Protein AF-A0A7V6X097-F1 (afdb_monomer)

Secondary structure (DSSP, 8-state):
---GGGTT--SSGGGGGSHHHHHHHHHHHHHHTT--HHHHHHHHHHHHHHHHHHHHHSEE---SSHHHHHHHHHHHT--SHHHHHHTTS-GGGS-HHHHHHHHHHHHHHHHHH---HHHHHHHHHHHHHHTT--------TT----SEE--TT-HHHHHHHHHHH-S-GGGGHHHHHHHHHHH-SHHHHH-SEEEEETTTEEEEESS-----GGG--S-HHHHHHHHHHHHHHHTTS---------STTSSTTT-

Solvent-accessible surface area (backbone atoms only — not comparable to full-atom values): 15043 Å² total; per-residue (Å²): 132,83,65,73,91,62,75,74,52,71,56,63,46,67,54,69,66,36,68,52,51,42,30,45,53,55,31,51,51,34,63,73,71,64,52,57,67,66,57,46,50,52,31,47,49,51,25,49,51,52,48,48,55,51,43,42,69,30,71,33,68,84,45,81,28,66,59,44,29,51,53,45,50,46,66,68,43,39,72,30,75,66,38,61,47,16,46,79,42,60,69,91,76,52,60,69,67,60,54,51,47,49,36,51,29,47,40,51,49,51,74,73,62,60,58,52,52,48,57,52,44,49,52,51,41,50,53,34,47,76,72,69,42,90,71,71,76,81,81,58,48,68,74,73,57,42,63,39,83,42,62,84,84,36,70,66,49,50,50,42,52,52,55,74,72,42,97,52,56,56,75,44,50,60,59,51,27,52,44,12,44,75,53,42,40,27,71,74,35,73,27,94,41,70,45,82,40,91,99,72,43,78,41,72,38,95,77,64,84,82,81,48,78,83,78,56,79,94,49,59,69,64,51,48,53,52,52,53,38,50,52,32,40,78,71,72,42,91,56,76,90,83,83,84,81,79,68,91,89,73,52,66,93,76,108

Structure (mmCIF, N/CA/C/O backbone):
data_AF-A0A7V6X097-F1
#
_entry.id   AF-A0A7V6X097-F1
#
loop_
_atom_site.group_PDB
_atom_site.id
_atom_site.type_symbol
_atom_site.label_atom_id
_atom_site.label_alt_id
_atom_site.label_comp_id
_atom_site.label_asym_id
_atom_site.label_entity_id
_atom_site.label_seq_id
_atom_site.pdbx_PDB_ins_code
_atom_site.Cartn_x
_atom_site.Cartn_y
_atom_site.Cartn_z
_atom_site.occupancy
_atom_site.B_iso_or_equiv
_atom_site.auth_seq_id
_atom_site.auth_comp_id
_atom_site.auth_asym_id
_atom_site.auth_atom_id
_atom_site.pdbx_PDB_model_num
ATOM 1 N N . MET A 1 1 ? -2.550 -11.827 -20.386 1.00 36.03 1 MET A N 1
ATOM 2 C CA . MET A 1 1 ? -2.113 -13.181 -19.997 1.00 36.03 1 MET A CA 1
ATOM 3 C C . MET A 1 1 ? -1.662 -13.063 -18.554 1.00 36.03 1 MET A C 1
ATOM 5 O O . MET A 1 1 ? -1.151 -12.011 -18.217 1.00 36.03 1 MET A O 1
ATOM 9 N N . GLU A 1 2 ? -1.985 -14.008 -17.674 1.00 43.25 2 GLU A N 1
ATOM 10 C CA . GLU A 1 2 ? -1.601 -13.902 -16.257 1.00 43.25 2 GLU A CA 1
ATOM 11 C C . GLU A 1 2 ? -0.135 -14.325 -16.096 1.00 43.25 2 GLU A C 1
ATOM 13 O O . GLU A 1 2 ? 0.199 -15.470 -16.404 1.00 43.25 2 GLU A O 1
ATOM 18 N N . ASN A 1 3 ? 0.733 -13.416 -15.635 1.00 51.97 3 ASN A N 1
ATOM 19 C CA . ASN A 1 3 ? 2.119 -13.727 -15.286 1.00 51.97 3 ASN A CA 1
ATOM 20 C C . ASN A 1 3 ? 2.164 -14.860 -14.230 1.00 51.97 3 ASN A C 1
ATOM 22 O O . ASN A 1 3 ? 1.610 -14.698 -13.132 1.00 51.97 3 ASN A O 1
ATOM 26 N N . PRO A 1 4 ? 2.820 -16.003 -14.523 1.00 54.72 4 PRO A N 1
ATOM 27 C CA . PRO A 1 4 ? 2.856 -17.173 -13.642 1.00 54.72 4 PRO A CA 1
ATOM 28 C C . PRO A 1 4 ? 3.491 -16.879 -12.276 1.00 54.72 4 PRO A C 1
ATOM 30 O O . PRO A 1 4 ? 3.230 -17.593 -11.311 1.00 54.72 4 PRO A O 1
ATOM 33 N N . THR A 1 5 ? 4.262 -15.797 -12.161 1.00 61.09 5 THR A N 1
ATOM 34 C CA . THR A 1 5 ? 4.946 -15.385 -10.931 1.00 61.09 5 THR A CA 1
ATOM 35 C C . THR A 1 5 ? 3.973 -14.953 -9.822 1.00 61.09 5 THR A C 1
ATOM 37 O O . THR A 1 5 ? 4.303 -15.040 -8.640 1.00 61.09 5 THR A O 1
ATOM 40 N N . PHE A 1 6 ? 2.740 -14.558 -10.170 1.00 65.56 6 PHE A N 1
ATOM 41 C CA . PHE A 1 6 ? 1.702 -14.168 -9.202 1.00 65.56 6 PHE A CA 1
ATOM 42 C C . PHE A 1 6 ? 0.626 -15.241 -8.969 1.00 65.56 6 PHE A C 1
ATOM 44 O O . PHE A 1 6 ? -0.280 -15.026 -8.154 1.00 65.56 6 PHE A O 1
ATOM 51 N N . MET A 1 7 ? 0.717 -16.397 -9.646 1.00 61.84 7 MET A N 1
ATOM 52 C CA . MET A 1 7 ? -0.214 -17.522 -9.492 1.00 61.84 7 MET A CA 1
ATOM 53 C C . MET A 1 7 ? -0.043 -18.176 -8.115 1.00 61.84 7 MET A C 1
ATOM 55 O O . MET A 1 7 ? 0.666 -19.162 -7.943 1.00 61.84 7 MET A O 1
ATOM 59 N N . GLY A 1 8 ? -0.694 -17.611 -7.103 1.00 82.31 8 GLY A N 1
ATOM 60 C CA . GLY A 1 8 ? -0.685 -18.176 -5.755 1.00 82.31 8 GLY A CA 1
ATOM 61 C C . GLY A 1 8 ? -1.093 -17.219 -4.644 1.00 82.31 8 GLY A C 1
ATOM 62 O O . GLY A 1 8 ? -1.342 -17.680 -3.531 1.00 82.31 8 GLY A O 1
ATOM 63 N N . ILE A 1 9 ? -1.190 -15.913 -4.916 1.00 91.31 9 ILE A N 1
ATOM 64 C CA . ILE A 1 9 ? -1.639 -14.945 -3.909 1.00 91.31 9 ILE A CA 1
ATOM 65 C C . ILE A 1 9 ? -3.128 -15.164 -3.614 1.00 91.31 9 ILE A C 1
ATOM 67 O O . ILE A 1 9 ? -3.976 -15.053 -4.497 1.00 91.31 9 ILE A O 1
ATOM 71 N N . CYS A 1 10 ? -3.447 -15.457 -2.354 1.00 92.19 10 CYS A N 1
ATOM 72 C CA . CYS A 1 10 ? -4.794 -15.807 -1.904 1.00 92.19 10 CYS A CA 1
ATOM 73 C C . CYS A 1 10 ? -5.468 -14.669 -1.119 1.00 92.19 10 CYS A C 1
ATOM 75 O O . CYS A 1 10 ? -6.549 -14.205 -1.475 1.00 92.19 10 CYS A O 1
ATOM 77 N N . ILE A 1 11 ? -4.830 -14.233 -0.036 1.00 95.44 11 ILE A N 1
ATOM 78 C CA . ILE A 1 11 ? -5.268 -13.220 0.926 1.00 95.44 11 ILE A CA 1
ATOM 79 C C . ILE A 1 11 ? -5.003 -11.806 0.403 1.00 95.44 11 ILE A C 1
ATOM 81 O O . ILE A 1 11 ? -5.914 -10.987 0.413 1.00 95.44 11 ILE A O 1
ATOM 85 N N . TYR A 1 12 ? -3.795 -11.527 -0.090 1.00 95.69 12 TYR A N 1
ATOM 86 C CA . TYR A 1 12 ? -3.379 -10.179 -0.516 1.00 95.69 12 TYR A CA 1
ATOM 87 C C . TYR A 1 12 ? -3.671 -9.885 -2.000 1.00 95.69 12 TYR A C 1
ATOM 89 O O . TYR A 1 12 ? -2.997 -9.085 -2.650 1.00 95.69 12 TYR A O 1
ATOM 97 N N . ASN A 1 13 ? -4.681 -10.540 -2.577 1.00 93.12 13 ASN A N 1
ATOM 98 C CA . ASN A 1 13 ? -4.959 -10.457 -4.016 1.00 93.12 13 ASN A CA 1
ATOM 99 C C . ASN A 1 13 ? -5.421 -9.057 -4.476 1.00 93.12 13 ASN A C 1
ATOM 101 O O . ASN A 1 13 ? -5.295 -8.726 -5.655 1.00 93.12 13 ASN A O 1
ATOM 105 N N . ASN A 1 14 ? -5.900 -8.211 -3.557 1.00 93.44 14 ASN A N 1
ATOM 106 C CA . ASN A 1 14 ? -6.267 -6.826 -3.852 1.00 93.44 14 ASN A CA 1
ATOM 107 C C . ASN A 1 14 ? -5.073 -6.000 -4.339 1.00 93.44 14 ASN A C 1
ATOM 109 O O . ASN A 1 14 ? -5.255 -5.094 -5.147 1.00 93.44 14 ASN A O 1
ATOM 113 N N . ILE A 1 15 ? -3.856 -6.324 -3.891 1.00 94.75 15 ILE A N 1
ATOM 114 C CA . ILE A 1 15 ? -2.634 -5.618 -4.296 1.00 94.75 15 ILE A CA 1
ATOM 115 C C . ILE A 1 15 ? -2.410 -5.757 -5.803 1.00 94.75 15 ILE A C 1
ATOM 117 O O . ILE A 1 15 ? -2.062 -4.787 -6.464 1.00 94.75 15 ILE A O 1
ATOM 121 N N . LEU A 1 16 ? -2.728 -6.920 -6.379 1.00 92.69 16 LEU A N 1
ATOM 122 C CA . LEU A 1 16 ? -2.653 -7.152 -7.828 1.00 92.69 16 LEU A CA 1
ATOM 123 C C . LEU A 1 16 ? -3.712 -6.365 -8.619 1.00 92.69 16 LEU A C 1
ATOM 125 O O . LEU A 1 16 ? -3.667 -6.300 -9.848 1.00 92.69 16 LEU A O 1
ATOM 129 N N . ARG A 1 17 ? -4.699 -5.776 -7.934 1.00 93.31 17 ARG A N 1
ATOM 130 C CA . ARG A 1 17 ? -5.724 -4.933 -8.558 1.00 93.31 17 ARG A CA 1
ATOM 131 C C . ARG A 1 17 ? -5.298 -3.470 -8.658 1.00 93.31 17 ARG A C 1
ATOM 133 O O . ARG A 1 17 ? -5.923 -2.749 -9.438 1.00 93.31 17 ARG A O 1
ATOM 140 N N . ASP A 1 18 ? -4.271 -3.059 -7.912 1.00 95.44 18 ASP A N 1
ATOM 141 C CA . ASP A 1 18 ? -3.753 -1.692 -7.913 1.00 95.44 18 ASP A CA 1
ATOM 142 C C . ASP A 1 18 ? -3.244 -1.297 -9.317 1.00 95.44 18 ASP A C 1
ATOM 144 O O . ASP A 1 18 ? -2.517 -2.076 -9.939 1.00 95.44 18 ASP A O 1
ATOM 148 N N . PRO A 1 19 ? -3.622 -0.117 -9.847 1.00 96.19 19 PRO A N 1
ATOM 149 C CA . PRO A 1 19 ? -3.232 0.304 -11.195 1.00 96.19 19 PRO A CA 1
ATOM 150 C C . PRO A 1 19 ? -1.716 0.369 -11.409 1.00 96.19 19 PRO A C 1
ATOM 152 O O . PRO A 1 19 ? -1.230 -0.094 -12.441 1.00 96.19 19 PRO A O 1
ATOM 155 N N . ILE A 1 20 ? -0.967 0.858 -10.413 1.00 96.94 20 ILE A N 1
ATOM 156 C CA . ILE A 1 20 ? 0.489 0.988 -10.512 1.00 96.94 20 ILE A CA 1
ATOM 157 C C . ILE A 1 20 ? 1.113 -0.409 -10.504 1.00 96.94 20 ILE A C 1
ATOM 159 O O . ILE A 1 20 ? 1.953 -0.702 -11.352 1.00 96.94 20 ILE A O 1
ATOM 163 N N . VAL A 1 21 ? 0.649 -1.312 -9.630 1.00 96.38 21 VAL A N 1
ATOM 164 C CA . VAL A 1 21 ? 1.094 -2.718 -9.632 1.00 96.38 21 VAL A CA 1
ATOM 165 C C . VAL A 1 21 ? 0.800 -3.384 -10.977 1.00 96.38 21 VAL A C 1
ATOM 167 O O . VAL A 1 21 ? 1.688 -4.013 -11.542 1.00 96.38 21 VAL A O 1
ATOM 170 N N . LYS A 1 22 ? -0.396 -3.204 -11.549 1.00 95.56 22 LYS A N 1
ATOM 171 C CA . LYS A 1 22 ? -0.718 -3.740 -12.884 1.00 95.56 22 LYS A CA 1
ATOM 172 C C . LYS A 1 22 ? 0.199 -3.196 -13.970 1.00 95.56 22 LYS A C 1
ATOM 174 O O . LYS A 1 22 ? 0.641 -3.968 -14.816 1.00 95.56 22 LYS A O 1
ATOM 179 N N . SER A 1 23 ? 0.488 -1.895 -13.951 1.00 96.56 23 SER A N 1
ATOM 180 C CA . SER A 1 23 ? 1.401 -1.280 -14.918 1.00 96.56 23 SER A CA 1
ATOM 181 C C . SER A 1 23 ? 2.836 -1.807 -14.771 1.00 96.56 23 SER A C 1
ATOM 183 O O . SER A 1 23 ? 3.486 -2.071 -15.778 1.00 96.56 23 SER A O 1
ATOM 185 N N . TYR A 1 24 ? 3.296 -2.068 -13.539 1.00 95.69 24 TYR A N 1
ATOM 186 C CA . TYR A 1 24 ? 4.582 -2.719 -13.281 1.00 95.69 24 TYR A CA 1
ATOM 187 C C . TYR A 1 24 ? 4.614 -4.156 -13.805 1.00 95.69 24 TYR A C 1
ATOM 189 O O . TYR A 1 24 ? 5.535 -4.514 -14.525 1.00 95.69 24 TYR A O 1
ATOM 197 N N . VAL A 1 25 ? 3.605 -4.971 -13.484 1.00 93.88 25 VAL A N 1
ATOM 198 C CA . VAL A 1 25 ? 3.537 -6.367 -13.950 1.00 93.88 25 VAL A CA 1
ATOM 199 C C . VAL A 1 25 ? 3.505 -6.423 -15.477 1.00 93.88 25 VAL A C 1
ATOM 201 O O . VAL A 1 25 ? 4.236 -7.195 -16.083 1.00 93.88 25 VAL A O 1
ATOM 204 N N . SER A 1 26 ? 2.722 -5.540 -16.094 1.00 94.00 26 SER A N 1
ATOM 205 C CA . SER A 1 26 ? 2.659 -5.341 -17.543 1.00 94.00 26 SER A CA 1
ATOM 206 C C . SER A 1 26 ? 4.021 -4.979 -18.153 1.00 94.00 26 SER A C 1
ATOM 208 O O . SER A 1 26 ? 4.364 -5.464 -19.231 1.00 94.00 26 SER A O 1
ATOM 210 N N . LEU A 1 27 ? 4.801 -4.123 -17.486 1.00 95.06 27 LEU A N 1
ATOM 211 C CA . LEU A 1 27 ? 6.162 -3.778 -17.895 1.00 95.06 27 LEU A CA 1
ATOM 212 C C . LEU A 1 27 ? 7.123 -4.963 -17.744 1.00 95.06 27 LEU A C 1
ATOM 214 O O . LEU A 1 27 ? 7.927 -5.203 -18.640 1.00 95.06 27 LEU A O 1
ATOM 218 N N . ASP A 1 28 ? 7.063 -5.673 -16.621 1.00 92.88 28 ASP A N 1
ATOM 219 C CA . ASP A 1 28 ? 7.931 -6.813 -16.328 1.00 92.88 28 ASP A CA 1
ATOM 220 C C . ASP A 1 28 ? 7.709 -7.943 -17.347 1.00 92.88 28 ASP A C 1
ATOM 222 O O . ASP A 1 28 ? 8.669 -8.400 -17.964 1.00 92.88 28 ASP A O 1
ATOM 226 N N . GLU A 1 29 ? 6.447 -8.265 -17.661 1.00 91.69 29 GLU A N 1
ATOM 227 C CA . GLU A 1 29 ? 6.074 -9.170 -18.761 1.00 91.69 29 GLU A CA 1
ATOM 228 C C . GLU A 1 29 ? 6.687 -8.719 -20.100 1.00 91.69 29 GLU A C 1
ATOM 230 O O . GLU A 1 29 ? 7.297 -9.515 -20.811 1.00 91.69 29 GLU A O 1
ATOM 235 N N . ALA A 1 30 ? 6.592 -7.426 -20.437 1.00 92.62 30 ALA A N 1
ATOM 236 C CA . ALA A 1 30 ? 7.144 -6.899 -21.686 1.00 92.62 30 ALA A CA 1
ATOM 237 C C . ALA A 1 30 ? 8.682 -6.982 -21.753 1.00 92.62 30 ALA A C 1
ATOM 239 O O . ALA A 1 30 ? 9.252 -7.167 -22.835 1.00 92.62 30 ALA A O 1
ATOM 240 N N . LEU A 1 31 ? 9.359 -6.851 -20.607 1.00 91.56 31 LEU A N 1
ATOM 241 C CA . LEU A 1 31 ? 10.807 -7.021 -20.489 1.00 91.56 31 LEU A CA 1
ATOM 242 C C . LEU A 1 31 ? 11.220 -8.494 -20.630 1.00 91.56 31 LEU A C 1
ATOM 244 O O . LEU A 1 31 ? 12.249 -8.770 -21.252 1.00 91.56 31 LEU A O 1
ATOM 248 N N . GLU A 1 32 ? 10.435 -9.429 -20.090 1.00 89.88 32 GLU A N 1
ATOM 249 C CA . GLU A 1 32 ? 10.677 -10.874 -20.198 1.00 89.88 32 GLU A CA 1
ATOM 250 C C . GLU A 1 32 ? 10.415 -11.409 -21.612 1.00 89.88 32 GLU A C 1
ATOM 252 O O . GLU A 1 32 ? 11.248 -12.132 -22.167 1.00 89.88 32 GLU A O 1
ATOM 257 N N . GLU A 1 33 ? 9.304 -11.002 -22.232 1.00 90.12 33 GLU A N 1
ATOM 258 C CA . GLU A 1 33 ? 8.912 -11.405 -23.590 1.00 90.12 33 GLU A CA 1
ATOM 259 C C . GLU A 1 33 ? 9.735 -10.716 -24.692 1.00 90.12 33 GLU A C 1
ATOM 261 O O . GLU A 1 33 ? 9.595 -11.049 -25.869 1.00 90.12 33 GLU A O 1
ATOM 266 N N . LYS A 1 34 ? 10.628 -9.782 -24.325 1.00 81.12 34 LYS A N 1
ATOM 267 C CA . LYS A 1 34 ? 11.451 -8.984 -25.253 1.00 81.12 34 LYS A CA 1
ATOM 268 C C . LYS A 1 34 ? 10.597 -8.307 -26.327 1.00 81.12 34 LYS A C 1
ATOM 270 O O . LYS A 1 34 ? 10.882 -8.405 -27.523 1.00 81.12 34 LYS A O 1
ATOM 275 N N . MET A 1 35 ? 9.536 -7.638 -25.879 1.00 89.56 35 MET A N 1
ATOM 276 C CA . MET A 1 35 ? 8.654 -6.865 -26.750 1.00 89.56 35 MET A CA 1
ATOM 277 C C . MET A 1 35 ? 9.401 -5.723 -27.454 1.00 89.56 35 MET A C 1
ATOM 279 O O . MET A 1 35 ? 10.568 -5.436 -27.170 1.00 89.56 35 MET A O 1
ATOM 283 N N . SER A 1 36 ? 8.714 -5.051 -28.383 1.00 91.69 36 SER A N 1
ATOM 284 C CA . SER A 1 36 ? 9.296 -3.918 -29.096 1.00 91.69 36 SER A CA 1
ATOM 285 C C . SER A 1 36 ? 9.742 -2.814 -28.118 1.00 91.69 36 SER A C 1
ATOM 287 O O . SER A 1 36 ? 9.133 -2.625 -27.059 1.00 91.69 36 SER A O 1
ATOM 289 N N . PRO A 1 37 ? 10.783 -2.032 -28.453 1.00 90.94 37 PRO A N 1
ATOM 290 C CA . PRO A 1 37 ? 11.214 -0.931 -27.597 1.00 90.94 37 PRO A CA 1
ATOM 291 C C . PRO A 1 37 ? 10.127 0.120 -27.357 1.00 90.94 37 PRO A C 1
ATOM 293 O O . PRO A 1 37 ? 10.097 0.733 -26.291 1.00 90.94 37 PRO A O 1
ATOM 296 N N . GLU A 1 38 ? 9.238 0.318 -28.333 1.00 91.31 38 GLU A N 1
ATOM 297 C CA . GLU A 1 38 ? 8.086 1.217 -28.241 1.00 91.31 38 GLU A CA 1
ATOM 298 C C . GLU A 1 38 ? 7.111 0.744 -27.154 1.00 91.31 38 GLU A C 1
ATOM 300 O O . GLU A 1 38 ? 6.720 1.543 -26.301 1.00 91.31 38 GLU A O 1
ATOM 305 N N . ASP A 1 39 ? 6.810 -0.559 -27.108 1.00 93.19 39 ASP A N 1
ATOM 306 C CA . ASP A 1 39 ? 5.958 -1.155 -26.071 1.00 93.19 39 ASP A CA 1
ATOM 307 C C . ASP A 1 39 ? 6.575 -1.008 -24.676 1.00 93.19 39 ASP A C 1
ATOM 309 O O . ASP A 1 39 ? 5.890 -0.629 -23.722 1.00 93.19 39 ASP A O 1
ATOM 313 N N . ILE A 1 40 ? 7.880 -1.271 -24.550 1.00 93.88 40 ILE A N 1
ATOM 314 C CA . ILE A 1 40 ? 8.607 -1.147 -23.278 1.00 93.88 40 ILE A CA 1
ATOM 315 C C . ILE A 1 40 ? 8.597 0.308 -22.800 1.00 93.88 40 ILE A C 1
ATOM 317 O O . ILE A 1 40 ? 8.316 0.572 -21.630 1.00 93.88 40 ILE A O 1
ATOM 321 N N . CYS A 1 41 ? 8.867 1.264 -23.696 1.00 93.44 41 CYS A N 1
ATOM 322 C CA . CYS A 1 41 ? 8.841 2.688 -23.367 1.00 93.44 41 CYS A CA 1
ATOM 323 C C . CYS A 1 41 ? 7.440 3.151 -22.955 1.00 93.44 41 CYS A C 1
ATOM 325 O O . CYS A 1 41 ? 7.315 3.892 -21.981 1.00 93.44 41 CYS A O 1
ATOM 327 N N . GLY A 1 42 ? 6.398 2.703 -23.662 1.00 93.94 42 GLY A N 1
ATOM 328 C CA . GLY A 1 42 ? 5.008 3.018 -23.336 1.00 93.94 42 GLY A CA 1
ATOM 329 C C . GLY A 1 42 ? 4.615 2.521 -21.946 1.00 93.94 42 GLY A C 1
ATOM 330 O O . GLY A 1 42 ? 4.142 3.305 -21.124 1.00 93.94 42 GLY A O 1
ATOM 331 N N . ARG A 1 43 ? 4.888 1.245 -21.643 1.00 95.88 43 ARG A N 1
ATOM 332 C CA . ARG A 1 43 ? 4.556 0.628 -20.345 1.00 95.88 43 ARG A CA 1
ATOM 333 C C . ARG A 1 43 ? 5.370 1.211 -19.197 1.00 95.88 43 ARG A C 1
ATOM 335 O O . ARG A 1 43 ? 4.826 1.456 -18.124 1.00 95.88 43 ARG A O 1
ATOM 342 N N . TYR A 1 44 ? 6.657 1.487 -19.419 1.00 95.38 44 TYR A N 1
ATOM 343 C CA . TYR A 1 44 ? 7.487 2.130 -18.404 1.00 95.38 44 TYR A CA 1
ATOM 344 C C . TYR A 1 44 ? 7.063 3.578 -18.148 1.00 95.38 44 TYR A C 1
ATOM 346 O O . TYR A 1 44 ? 6.999 4.006 -16.996 1.00 95.38 44 TYR A O 1
ATOM 354 N N . GLY A 1 45 ? 6.722 4.320 -19.206 1.00 93.62 45 GLY A N 1
ATOM 355 C CA . GLY A 1 45 ? 6.182 5.673 -19.103 1.00 93.62 45 GLY A CA 1
ATOM 356 C C . GLY A 1 45 ? 4.856 5.716 -18.343 1.00 93.62 45 GLY A C 1
ATOM 357 O O . GLY A 1 45 ? 4.683 6.576 -17.481 1.00 93.62 45 GLY A O 1
ATOM 358 N N . GLU A 1 46 ? 3.952 4.768 -18.601 1.00 95.50 46 GLU A N 1
ATOM 359 C CA . GLU A 1 46 ? 2.698 4.620 -17.854 1.00 95.50 46 GLU A CA 1
ATOM 360 C C . GLU A 1 46 ? 2.958 4.326 -16.369 1.00 95.50 46 GLU A C 1
ATOM 362 O O . GLU A 1 46 ? 2.451 5.047 -15.507 1.00 95.50 46 GLU A O 1
ATOM 367 N N . PHE A 1 47 ? 3.792 3.324 -16.070 1.00 96.44 47 PHE A N 1
ATOM 368 C CA . PHE A 1 47 ? 4.169 2.962 -14.702 1.00 96.44 47 PHE A CA 1
ATOM 369 C C . PHE A 1 47 ? 4.760 4.147 -13.933 1.00 96.44 47 PHE A C 1
ATOM 371 O O . PHE A 1 47 ? 4.283 4.489 -12.846 1.00 96.44 47 PHE A O 1
ATOM 378 N N . LEU A 1 48 ? 5.760 4.817 -14.514 1.00 94.50 48 LEU A N 1
ATOM 379 C CA . LEU A 1 48 ? 6.376 5.985 -13.895 1.00 94.50 48 LEU A CA 1
ATOM 380 C C . LEU A 1 48 ? 5.375 7.125 -13.728 1.00 94.50 48 LEU A C 1
ATOM 382 O O . LEU A 1 48 ? 5.334 7.730 -12.665 1.00 94.50 48 LEU A O 1
ATOM 386 N N . SER A 1 49 ? 4.553 7.425 -14.734 1.00 93.56 49 SER A N 1
ATOM 387 C CA . SER A 1 49 ? 3.594 8.530 -14.652 1.00 93.56 49 SER A CA 1
ATOM 388 C C . SER A 1 49 ? 2.612 8.345 -13.494 1.00 93.56 49 SER A C 1
ATOM 390 O O . SER A 1 49 ? 2.402 9.279 -12.716 1.00 93.56 49 SER A O 1
ATOM 392 N N . GLN A 1 50 ? 2.063 7.137 -13.327 1.00 95.38 50 GLN A N 1
ATOM 393 C CA . GLN A 1 50 ? 1.155 6.840 -12.219 1.00 95.38 50 GLN A CA 1
ATOM 394 C C . GLN A 1 50 ? 1.874 6.893 -10.861 1.00 95.38 50 GLN A C 1
ATOM 396 O O . GLN A 1 50 ? 1.338 7.453 -9.900 1.00 95.38 50 GLN A O 1
ATOM 401 N N . LEU A 1 51 ? 3.098 6.358 -10.781 1.00 94.88 51 LEU A N 1
ATOM 402 C CA . LEU A 1 51 ? 3.897 6.362 -9.555 1.00 94.88 51 LEU A CA 1
ATOM 403 C C . LEU A 1 51 ? 4.293 7.778 -9.118 1.00 94.88 51 LEU A C 1
ATOM 405 O O . LEU A 1 51 ? 4.174 8.108 -7.937 1.00 94.88 51 LEU A O 1
ATOM 409 N N . VAL A 1 52 ? 4.730 8.617 -10.060 1.00 93.19 52 VAL A N 1
ATOM 410 C CA . VAL A 1 52 ? 5.086 10.022 -9.817 1.00 93.19 52 VAL A CA 1
ATOM 411 C C . VAL A 1 52 ? 3.859 10.804 -9.384 1.00 93.19 52 VAL A C 1
ATOM 413 O O . VAL A 1 52 ? 3.904 11.474 -8.358 1.00 93.19 52 VAL A O 1
ATOM 416 N N . HIS A 1 53 ? 2.741 10.665 -10.104 1.00 92.00 53 HIS A N 1
ATOM 417 C CA . HIS A 1 53 ? 1.489 11.323 -9.740 1.00 92.00 53 HIS A CA 1
ATOM 418 C C . HIS A 1 53 ? 1.074 10.985 -8.305 1.00 92.00 53 HIS A C 1
ATOM 420 O O . HIS A 1 53 ? 0.719 11.877 -7.539 1.00 92.00 53 HIS A O 1
ATOM 426 N N . LYS A 1 54 ? 1.152 9.705 -7.918 1.00 91.25 54 LYS A N 1
ATOM 427 C CA . LYS A 1 54 ? 0.815 9.289 -6.558 1.00 91.25 54 LYS A CA 1
ATOM 428 C C . LYS A 1 54 ? 1.808 9.830 -5.531 1.00 91.25 54 LYS A C 1
ATOM 430 O O . LYS A 1 54 ? 1.374 10.359 -4.514 1.00 91.25 54 LYS A O 1
ATOM 435 N N . THR A 1 55 ? 3.106 9.684 -5.774 1.00 91.69 55 THR A N 1
ATOM 436 C CA . THR A 1 55 ? 4.153 10.052 -4.810 1.00 91.69 55 THR A CA 1
ATOM 437 C C . THR A 1 55 ? 4.192 11.560 -4.566 1.00 91.69 55 THR A C 1
ATOM 439 O O . THR A 1 55 ? 4.129 11.982 -3.417 1.00 91.69 55 THR A O 1
ATOM 442 N N . GLU A 1 56 ? 4.205 12.364 -5.630 1.00 91.19 56 GLU A N 1
ATOM 443 C CA . GLU A 1 56 ? 4.342 13.827 -5.553 1.00 91.19 56 GLU A CA 1
ATOM 444 C C . GLU A 1 56 ? 3.085 14.524 -5.018 1.00 91.19 56 GLU A C 1
ATOM 446 O O . GLU A 1 56 ? 3.167 15.604 -4.443 1.00 91.19 56 GLU A O 1
ATOM 451 N N . LEU A 1 57 ? 1.901 13.921 -5.185 1.00 88.06 57 LEU A N 1
ATOM 452 C CA . LEU A 1 57 ? 0.631 14.515 -4.743 1.00 88.06 57 LEU A CA 1
ATOM 453 C C . LEU A 1 57 ? 0.099 13.936 -3.429 1.00 88.06 57 LEU A C 1
ATOM 455 O O . LEU A 1 57 ? -0.945 14.381 -2.945 1.00 88.06 57 LEU A O 1
ATOM 459 N N . SER A 1 58 ? 0.787 12.957 -2.839 1.00 83.75 58 SER A N 1
ATOM 460 C CA . SER A 1 58 ? 0.400 12.399 -1.542 1.00 83.75 58 SER A CA 1
ATOM 461 C C . SER A 1 58 ? 1.160 13.084 -0.404 1.00 83.75 58 SER A C 1
ATOM 463 O O . SER A 1 58 ? 2.361 13.327 -0.528 1.00 83.75 58 SER A O 1
ATOM 465 N N . PRO A 1 59 ? 0.499 13.383 0.729 1.00 83.94 59 PRO A N 1
ATOM 466 C CA . PRO A 1 59 ? 1.206 13.753 1.947 1.00 83.94 59 PRO A CA 1
ATOM 467 C C . PRO A 1 59 ? 1.908 12.525 2.543 1.00 83.94 59 PRO A C 1
ATOM 469 O O . PRO A 1 59 ? 1.468 11.391 2.342 1.00 83.94 59 PRO A O 1
ATOM 472 N N . GLY A 1 60 ? 2.958 12.744 3.335 1.00 84.88 60 GLY A N 1
ATOM 473 C CA . GLY A 1 60 ? 3.579 11.684 4.131 1.00 84.88 60 GLY A CA 1
ATOM 474 C C . GLY A 1 60 ? 5.096 11.645 4.019 1.00 84.88 60 GLY A C 1
ATOM 475 O O . GLY A 1 60 ? 5.723 12.576 3.526 1.00 84.88 60 GLY A O 1
ATOM 476 N N . THR A 1 61 ? 5.695 10.567 4.517 1.00 90.00 61 THR A N 1
ATOM 477 C CA . THR A 1 61 ? 7.140 10.320 4.416 1.00 90.00 61 THR A CA 1
ATOM 478 C C . THR A 1 61 ? 7.373 9.147 3.476 1.00 90.00 61 THR A C 1
ATOM 480 O O . THR A 1 61 ? 6.807 8.069 3.681 1.00 90.00 61 THR A O 1
ATOM 483 N N . ILE A 1 62 ? 8.213 9.351 2.462 1.00 92.25 62 ILE A N 1
ATOM 484 C CA . ILE A 1 62 ? 8.657 8.283 1.562 1.00 92.25 62 ILE A CA 1
ATOM 485 C C . ILE A 1 62 ? 9.697 7.442 2.308 1.00 92.25 62 ILE A C 1
ATOM 487 O O . ILE A 1 62 ? 10.655 7.976 2.865 1.00 92.25 62 ILE A O 1
ATOM 491 N N . VAL A 1 63 ? 9.491 6.126 2.356 1.00 93.12 63 VAL A N 1
ATOM 492 C CA . VAL A 1 63 ? 10.435 5.175 2.957 1.00 93.12 63 VAL A CA 1
ATOM 493 C C . VAL A 1 63 ? 10.990 4.257 1.872 1.00 93.12 63 VAL A C 1
ATOM 495 O O . VAL A 1 63 ? 10.206 3.614 1.178 1.00 93.12 63 VAL A O 1
ATOM 498 N N . ALA A 1 64 ? 12.321 4.144 1.792 1.00 92.56 64 ALA A N 1
ATOM 499 C CA . ALA A 1 64 ? 13.039 3.597 0.633 1.00 92.56 64 ALA A CA 1
ATOM 500 C C . ALA A 1 64 ? 12.785 4.462 -0.619 1.00 92.56 64 ALA A C 1
ATOM 502 O O . ALA A 1 64 ? 12.818 5.684 -0.507 1.00 92.56 64 ALA A O 1
ATOM 503 N N . ASP A 1 65 ? 12.518 3.855 -1.774 1.00 94.12 65 ASP A N 1
ATOM 504 C CA . ASP A 1 65 ? 12.151 4.559 -3.007 1.00 94.12 65 ASP A CA 1
ATOM 505 C C . ASP A 1 65 ? 10.622 4.670 -3.179 1.00 94.12 65 ASP A C 1
ATOM 507 O O . ASP A 1 65 ? 9.845 4.014 -2.479 1.00 94.12 65 ASP A O 1
ATOM 511 N N . ALA A 1 66 ? 10.170 5.485 -4.138 1.00 94.81 66 ALA A N 1
ATOM 512 C CA . ALA A 1 66 ? 8.746 5.722 -4.402 1.00 94.81 66 ALA A CA 1
ATOM 513 C C . ALA A 1 66 ? 7.939 4.433 -4.653 1.00 94.81 66 ALA A C 1
ATOM 515 O O . ALA A 1 66 ? 6.815 4.296 -4.158 1.00 94.81 66 ALA A O 1
ATOM 516 N N . TRP A 1 67 ? 8.507 3.473 -5.388 1.00 95.94 67 TRP A N 1
ATOM 517 C CA . TRP A 1 67 ? 7.833 2.222 -5.732 1.00 95.94 67 TRP A CA 1
ATOM 518 C C . TRP A 1 67 ? 7.715 1.303 -4.516 1.00 95.94 67 TRP A C 1
ATOM 520 O O . TRP A 1 67 ? 6.614 0.866 -4.169 1.00 95.94 67 TRP A O 1
ATOM 530 N N . ARG A 1 68 ? 8.823 1.065 -3.809 1.00 95.94 68 ARG A N 1
ATOM 531 C CA . ARG A 1 68 ? 8.820 0.262 -2.578 1.00 95.94 68 ARG A CA 1
ATOM 532 C C . ARG A 1 68 ? 7.942 0.881 -1.496 1.00 95.94 68 ARG A C 1
ATOM 534 O O . ARG A 1 68 ? 7.237 0.149 -0.800 1.00 95.94 68 ARG A O 1
ATOM 541 N N . ASN A 1 69 ? 7.939 2.208 -1.376 1.00 95.69 69 ASN A N 1
ATOM 542 C CA . ASN A 1 69 ? 7.048 2.930 -0.475 1.00 95.69 69 ASN A CA 1
ATOM 543 C C . ASN A 1 69 ? 5.573 2.633 -0.785 1.00 95.69 69 ASN A C 1
ATOM 545 O O . ASN A 1 69 ? 4.827 2.254 0.120 1.00 95.69 69 ASN A O 1
ATOM 549 N N . HIS A 1 70 ? 5.173 2.753 -2.057 1.00 95.88 70 HIS A N 1
ATOM 550 C CA . HIS A 1 70 ? 3.808 2.462 -2.509 1.00 95.88 70 HIS A CA 1
ATOM 551 C C . HIS A 1 70 ? 3.411 1.006 -2.247 1.00 95.88 70 HIS A C 1
ATOM 553 O O . HIS A 1 70 ? 2.324 0.743 -1.735 1.00 95.88 70 HIS A O 1
ATOM 559 N N . LEU A 1 71 ? 4.298 0.050 -2.525 1.00 96.69 71 LEU A N 1
ATOM 560 C CA . LEU A 1 71 ? 4.035 -1.362 -2.254 1.00 96.69 71 LEU A CA 1
ATOM 561 C C . LEU A 1 71 ? 3.838 -1.637 -0.755 1.00 96.69 71 LEU A C 1
ATOM 563 O O . LEU A 1 71 ? 2.932 -2.381 -0.378 1.00 96.69 71 LEU A O 1
ATOM 567 N N . MET A 1 72 ? 4.648 -1.024 0.113 1.00 96.62 72 MET A N 1
ATOM 568 C CA . MET A 1 72 ? 4.466 -1.151 1.561 1.00 96.62 72 MET A CA 1
ATOM 569 C C . MET A 1 72 ? 3.151 -0.522 2.031 1.00 96.62 72 MET A C 1
ATOM 571 O O . MET A 1 72 ? 2.493 -1.114 2.883 1.00 96.62 72 MET A O 1
ATOM 575 N N . ASP A 1 73 ? 2.730 0.615 1.464 1.00 94.56 73 ASP A N 1
ATOM 576 C CA . ASP A 1 73 ? 1.399 1.186 1.733 1.00 94.56 73 ASP A CA 1
ATOM 577 C C . ASP A 1 73 ? 0.289 0.182 1.417 1.00 94.56 73 ASP A C 1
ATOM 579 O O . ASP A 1 73 ? -0.586 -0.060 2.250 1.00 94.56 73 ASP A O 1
ATOM 583 N N . LEU A 1 74 ? 0.363 -0.458 0.245 1.00 95.31 74 LEU A N 1
ATOM 584 C CA . LEU A 1 74 ? -0.610 -1.468 -0.162 1.00 95.31 74 LEU A CA 1
ATOM 585 C C . LEU A 1 74 ? -0.638 -2.661 0.797 1.00 95.31 74 LEU A C 1
ATOM 587 O O . LEU A 1 74 ? -1.719 -3.093 1.169 1.00 95.31 74 LEU A O 1
ATOM 591 N N . VAL A 1 75 ? 0.516 -3.173 1.234 1.00 96.31 75 VAL A N 1
ATOM 592 C CA . VAL A 1 75 ? 0.590 -4.317 2.164 1.00 96.31 75 VAL A CA 1
ATOM 593 C C . VAL A 1 75 ? 0.076 -3.966 3.556 1.00 96.31 75 VAL A C 1
ATOM 595 O O . VAL A 1 75 ? -0.652 -4.754 4.162 1.00 96.31 75 VAL A O 1
ATOM 598 N N . ILE A 1 76 ? 0.456 -2.804 4.085 1.00 95.56 76 ILE A N 1
ATOM 599 C CA . ILE A 1 76 ? 0.091 -2.394 5.445 1.00 95.56 76 ILE A CA 1
ATOM 600 C C . ILE A 1 76 ? -1.408 -2.076 5.533 1.00 95.56 76 ILE A C 1
ATOM 602 O O . ILE A 1 76 ? -2.049 -2.412 6.527 1.00 95.56 76 ILE A O 1
ATOM 606 N N . GLN A 1 77 ? -1.969 -1.453 4.495 1.00 92.75 77 GLN A N 1
ATOM 607 C CA . GLN A 1 77 ? -3.342 -0.942 4.484 1.00 92.75 77 GLN A CA 1
ATOM 608 C C . GLN A 1 77 ? -4.308 -1.800 3.651 1.00 92.75 77 GLN A C 1
ATOM 610 O O . GLN A 1 77 ? -5.410 -1.338 3.316 1.00 92.75 77 GLN A O 1
ATOM 615 N N . ASP A 1 78 ? -3.909 -3.021 3.279 1.00 95.31 78 ASP A N 1
ATOM 616 C CA . ASP A 1 78 ? -4.783 -3.935 2.549 1.00 95.31 78 ASP A CA 1
ATOM 617 C C . ASP A 1 78 ? -5.987 -4.328 3.407 1.00 95.31 78 ASP A C 1
ATOM 619 O O . ASP A 1 78 ? -5.871 -4.616 4.601 1.00 95.31 78 ASP A O 1
ATOM 623 N N . GLU A 1 79 ? -7.154 -4.373 2.781 1.00 95.00 79 GLU A N 1
ATOM 624 C CA . GLU A 1 79 ? -8.376 -4.849 3.411 1.00 95.00 79 GLU A CA 1
ATOM 625 C C . GLU A 1 79 ? -8.652 -6.283 2.968 1.00 95.00 79 GLU A C 1
ATOM 627 O O . GLU A 1 79 ? -9.231 -6.535 1.912 1.00 95.00 79 GLU A O 1
ATOM 632 N N . ASN A 1 80 ? -8.235 -7.245 3.783 1.00 95.69 80 ASN A N 1
ATOM 633 C CA . ASN A 1 80 ? -8.375 -8.660 3.484 1.00 95.69 80 ASN A CA 1
ATOM 634 C C . ASN A 1 80 ? -8.793 -9.444 4.732 1.00 95.69 80 ASN A C 1
ATOM 636 O O . ASN A 1 80 ? -8.890 -8.910 5.836 1.00 95.69 80 ASN A O 1
ATOM 640 N N . THR A 1 81 ? -9.047 -10.744 4.580 1.00 96.75 81 THR A N 1
ATOM 641 C CA . THR A 1 81 ? -9.503 -11.589 5.695 1.00 96.75 81 THR A CA 1
ATOM 642 C C . THR A 1 81 ? -8.520 -11.615 6.869 1.00 96.75 81 THR A C 1
ATOM 644 O O . THR A 1 81 ? -8.947 -11.733 8.018 1.00 96.75 81 THR A O 1
ATOM 647 N N . PHE A 1 82 ? -7.215 -11.511 6.606 1.00 97.62 82 PHE A N 1
ATOM 648 C CA . PHE A 1 82 ? -6.196 -11.456 7.649 1.00 97.62 82 PHE A CA 1
ATOM 649 C C . PHE A 1 82 ? -6.237 -10.123 8.405 1.00 97.62 82 PHE A C 1
ATOM 651 O O . PHE A 1 82 ? -6.371 -10.143 9.630 1.00 97.62 82 PHE A O 1
ATOM 658 N N . THR A 1 83 ? -6.193 -8.988 7.704 1.00 96.50 83 THR A N 1
ATOM 659 C CA . THR A 1 83 ? -6.187 -7.655 8.328 1.00 96.50 83 THR A CA 1
ATOM 660 C C . THR A 1 83 ? -7.507 -7.359 9.035 1.00 96.50 83 THR A C 1
ATOM 662 O O . THR A 1 83 ? -7.483 -6.976 10.200 1.00 96.50 83 THR A O 1
ATOM 665 N N . ARG A 1 84 ? -8.654 -7.695 8.427 1.00 96.19 84 ARG A N 1
ATOM 666 C CA . ARG A 1 84 ? -9.984 -7.607 9.060 1.00 96.19 84 ARG A CA 1
ATOM 667 C C . ARG A 1 84 ? -10.076 -8.410 10.354 1.00 96.19 84 ARG A C 1
ATOM 669 O O . ARG A 1 84 ? -10.634 -7.954 11.344 1.00 96.19 84 ARG A O 1
ATOM 676 N N . LYS A 1 85 ? -9.529 -9.630 10.382 1.00 97.06 85 LYS A N 1
ATOM 677 C CA . LYS A 1 85 ? -9.536 -10.453 11.603 1.00 97.06 85 LYS A CA 1
ATOM 678 C C . LYS A 1 85 ? -8.578 -9.907 12.666 1.00 97.06 85 LYS A C 1
ATOM 680 O O . LYS A 1 85 ? -8.868 -10.044 13.855 1.00 97.06 85 LYS A O 1
ATOM 685 N N . ALA A 1 86 ? -7.474 -9.288 12.247 1.00 96.69 86 ALA A N 1
ATOM 686 C CA . ALA A 1 86 ? -6.506 -8.644 13.130 1.00 96.69 86 ALA A CA 1
ATOM 687 C C . ALA A 1 86 ? -7.081 -7.439 13.886 1.00 96.69 86 ALA A C 1
ATOM 689 O O . ALA A 1 86 ? -6.663 -7.196 15.016 1.00 96.69 86 ALA A O 1
ATOM 690 N N . GLU A 1 87 ? -8.087 -6.755 13.324 1.00 95.25 87 GLU A N 1
ATOM 691 C CA . GLU A 1 87 ? -8.819 -5.678 14.014 1.00 95.25 87 GLU A CA 1
ATOM 692 C C . GLU A 1 87 ? -9.442 -6.162 15.338 1.00 95.25 87 GLU A C 1
ATOM 694 O O . GLU A 1 87 ? -9.503 -5.419 16.316 1.00 95.25 87 GLU A O 1
ATOM 699 N N . TYR A 1 88 ? -9.861 -7.431 15.403 1.00 94.62 88 TYR A N 1
ATOM 700 C CA . TYR A 1 88 ? -10.611 -7.973 16.540 1.00 94.62 88 TYR A CA 1
ATOM 701 C C . TYR A 1 88 ? -9.789 -8.863 17.471 1.00 94.62 88 TYR A C 1
ATOM 703 O O . TYR A 1 88 ? -10.031 -8.877 18.680 1.00 94.62 88 TYR A O 1
ATOM 711 N N . ILE A 1 89 ? -8.849 -9.651 16.939 1.00 96.44 89 ILE A N 1
ATOM 712 C CA . ILE A 1 89 ? -8.082 -10.617 17.734 1.00 96.44 89 ILE A CA 1
ATOM 713 C C . ILE A 1 89 ? -6.586 -10.590 17.395 1.00 96.44 89 ILE A C 1
ATOM 715 O O . ILE A 1 89 ? -6.220 -10.415 16.234 1.00 96.44 89 ILE A O 1
ATOM 719 N N . PRO A 1 90 ? -5.702 -10.832 18.382 1.00 96.44 90 PRO A N 1
ATOM 720 C CA . PRO A 1 90 ? -4.266 -10.908 18.136 1.00 96.44 90 PRO A CA 1
ATOM 721 C C . PRO A 1 90 ? -3.894 -12.115 17.264 1.00 96.44 90 PRO A C 1
ATOM 723 O O . PRO A 1 90 ? -4.588 -13.138 17.253 1.00 96.44 90 PRO A O 1
ATOM 726 N N . LEU A 1 91 ? -2.743 -12.020 16.587 1.00 96.25 91 LEU A N 1
ATOM 727 C CA . LEU A 1 91 ? -2.235 -13.034 15.654 1.00 96.25 91 LEU A CA 1
ATOM 728 C C . LEU A 1 91 ? -2.212 -14.449 16.256 1.00 96.25 91 LEU A C 1
ATOM 730 O O . LEU A 1 91 ? -2.599 -15.410 15.596 1.00 96.25 91 LEU A O 1
ATOM 734 N N . ASN A 1 92 ? -1.802 -14.586 17.520 1.00 96.00 92 ASN A N 1
ATOM 735 C CA . ASN A 1 92 ? -1.693 -15.878 18.207 1.00 96.00 92 ASN A CA 1
ATOM 736 C C . ASN A 1 92 ? -3.041 -16.581 18.460 1.00 96.00 92 ASN A C 1
ATOM 738 O O . ASN A 1 92 ? -3.048 -17.770 18.769 1.00 96.00 92 ASN A O 1
ATOM 742 N N . LYS A 1 93 ? -4.170 -15.875 18.320 1.00 97.31 93 LYS A N 1
ATOM 743 C CA . LYS A 1 93 ? -5.526 -16.439 18.409 1.00 97.31 93 LYS A CA 1
ATOM 744 C C . LYS A 1 93 ? -6.143 -16.736 17.040 1.00 97.31 93 LYS A C 1
ATOM 746 O O . LYS A 1 93 ? -7.269 -17.228 16.967 1.00 97.31 93 LYS A O 1
ATOM 751 N N . MET A 1 94 ? -5.447 -16.434 15.945 1.00 97.50 94 MET A N 1
ATOM 752 C CA . MET A 1 94 ? -5.921 -16.747 14.600 1.00 97.50 94 MET A CA 1
ATOM 753 C C . MET A 1 94 ? -5.671 -18.212 14.237 1.00 97.50 94 MET A C 1
ATOM 755 O O . MET A 1 94 ? -4.781 -18.878 14.760 1.00 97.50 94 MET A O 1
ATOM 759 N N . SER A 1 95 ? -6.448 -18.720 13.281 1.00 97.62 95 SER A N 1
ATOM 760 C CA . SER A 1 95 ? -6.265 -20.069 12.742 1.00 97.62 95 SER A CA 1
ATOM 761 C C . SER A 1 95 ? -4.920 -20.202 12.022 1.00 97.62 95 SER A C 1
ATOM 763 O O . SER A 1 95 ? -4.585 -19.353 11.192 1.00 97.62 95 SER A O 1
ATOM 765 N N . ALA A 1 96 ? -4.219 -21.318 12.232 1.00 97.38 96 ALA A N 1
ATOM 766 C CA . ALA A 1 96 ? -2.932 -21.592 11.590 1.00 97.38 96 ALA A CA 1
ATOM 767 C C . ALA A 1 96 ? -2.981 -21.537 10.049 1.00 97.38 96 ALA A C 1
ATOM 769 O O . ALA A 1 96 ? -2.009 -21.114 9.431 1.00 97.38 96 ALA A O 1
ATOM 770 N N . GLY A 1 97 ? -4.105 -21.925 9.428 1.00 97.69 97 GLY A N 1
ATOM 771 C CA . GLY A 1 97 ? -4.293 -21.841 7.973 1.00 97.69 97 GLY A CA 1
ATOM 772 C C . GLY A 1 97 ? -4.217 -20.405 7.446 1.00 97.69 97 GLY A C 1
ATOM 773 O O . GLY A 1 97 ? -3.436 -20.127 6.543 1.00 97.69 97 GLY A O 1
ATOM 774 N N . LEU A 1 98 ? -4.945 -19.477 8.077 1.00 97.69 98 LEU A N 1
ATOM 775 C CA . LEU A 1 98 ? -4.910 -18.052 7.726 1.00 97.69 98 LEU A CA 1
ATOM 776 C C . LEU A 1 98 ? -3.504 -17.460 7.875 1.00 97.69 98 LEU A C 1
ATOM 778 O O . LEU A 1 98 ? -3.037 -16.761 6.983 1.00 97.69 98 LEU A O 1
ATOM 782 N N . ILE A 1 99 ? -2.809 -17.783 8.971 1.00 98.00 99 ILE A N 1
ATOM 783 C CA . ILE A 1 99 ? -1.432 -17.323 9.203 1.00 98.00 99 ILE A CA 1
ATOM 784 C C . ILE A 1 99 ? -0.495 -17.851 8.109 1.00 98.00 99 ILE A C 1
ATOM 786 O O . ILE A 1 99 ? 0.338 -17.103 7.605 1.00 98.00 99 ILE A O 1
ATOM 790 N N . LYS A 1 100 ? -0.619 -19.131 7.729 1.00 97.44 100 LYS A N 1
ATOM 791 C CA . LYS A 1 100 ? 0.197 -19.732 6.664 1.00 97.44 100 LYS A CA 1
ATOM 792 C C . LYS A 1 100 ? -0.033 -19.048 5.316 1.00 97.44 100 LYS A C 1
ATOM 794 O O . LYS A 1 100 ? 0.949 -18.711 4.667 1.00 97.44 100 LYS A O 1
ATOM 799 N N . LEU A 1 101 ? -1.289 -18.807 4.933 1.00 97.38 101 LEU A N 1
ATOM 800 C CA . LEU A 1 101 ? -1.625 -18.125 3.678 1.00 97.38 101 LEU A CA 1
ATOM 801 C C . LEU A 1 101 ? -1.143 -16.668 3.670 1.00 97.38 101 LEU A C 1
ATOM 803 O O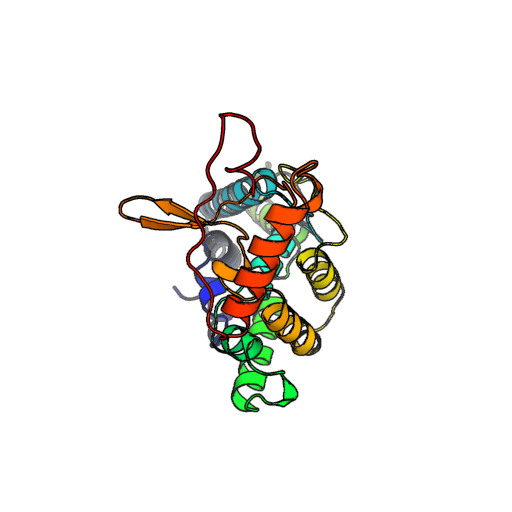 . LEU A 1 101 ? -0.520 -16.238 2.709 1.00 97.38 101 LEU A O 1
ATOM 807 N N . ALA A 1 102 ? -1.335 -15.928 4.765 1.00 97.50 102 ALA A N 1
ATOM 808 C CA . ALA A 1 102 ? -0.838 -14.557 4.859 1.00 97.50 102 ALA A CA 1
ATOM 809 C C . ALA A 1 102 ? 0.699 -14.493 4.758 1.00 97.50 102 ALA A C 1
ATOM 811 O O . ALA A 1 102 ? 1.235 -13.640 4.057 1.00 97.50 102 ALA A O 1
ATOM 812 N N . LYS A 1 103 ? 1.422 -15.424 5.404 1.00 97.31 103 LYS A N 1
ATOM 813 C CA . LYS A 1 103 ? 2.888 -15.535 5.266 1.00 97.31 103 LYS A CA 1
ATOM 814 C C . LYS A 1 103 ? 3.316 -15.888 3.846 1.00 97.31 103 LYS A C 1
ATOM 816 O O . LYS A 1 103 ? 4.316 -15.355 3.379 1.00 97.31 103 LYS A O 1
ATOM 821 N N . HIS A 1 104 ? 2.609 -16.815 3.209 1.00 96.00 104 HIS A N 1
ATOM 822 C CA . HIS A 1 104 ? 2.873 -17.227 1.836 1.00 96.00 104 HIS A CA 1
ATOM 823 C C . HIS A 1 104 ? 2.786 -16.027 0.886 1.00 96.00 104 HIS A C 1
ATOM 825 O O . HIS A 1 104 ? 3.763 -15.702 0.218 1.00 96.00 104 HIS A O 1
ATOM 831 N N . ASP A 1 105 ? 1.671 -15.305 0.919 1.00 96.75 105 ASP A N 1
ATOM 832 C CA . ASP A 1 105 ? 1.428 -14.178 0.022 1.00 96.75 105 ASP A CA 1
ATOM 833 C C . ASP A 1 105 ? 2.402 -13.024 0.240 1.00 96.75 105 ASP A C 1
ATOM 835 O O . ASP A 1 105 ? 2.977 -12.508 -0.712 1.00 96.75 105 ASP A O 1
ATOM 839 N N . ILE A 1 106 ? 2.632 -12.639 1.498 1.00 96.00 106 ILE A N 1
ATOM 840 C CA . ILE A 1 106 ? 3.575 -11.570 1.838 1.00 96.00 106 ILE A CA 1
ATOM 841 C C . ILE A 1 106 ? 4.992 -11.914 1.373 1.00 96.00 106 ILE A C 1
ATOM 843 O O . ILE A 1 106 ? 5.732 -11.020 0.964 1.00 96.00 106 ILE A O 1
ATOM 847 N N . ARG A 1 107 ? 5.381 -13.196 1.416 1.00 95.25 107 ARG A N 1
ATOM 848 C CA . ARG A 1 107 ? 6.685 -13.623 0.909 1.00 95.25 107 ARG A CA 1
ATOM 849 C C . ARG A 1 107 ? 6.777 -13.459 -0.604 1.00 95.25 107 ARG A C 1
ATOM 851 O O . ARG A 1 107 ? 7.772 -12.913 -1.064 1.00 95.25 107 ARG A O 1
ATOM 858 N N . ILE A 1 108 ? 5.744 -13.868 -1.341 1.00 93.56 108 ILE A N 1
ATOM 859 C CA . ILE A 1 108 ? 5.679 -13.685 -2.799 1.00 93.56 108 ILE A CA 1
ATOM 860 C C . ILE A 1 108 ? 5.748 -12.196 -3.145 1.00 93.56 108 ILE A C 1
ATOM 862 O O . ILE A 1 108 ? 6.560 -11.794 -3.969 1.00 93.56 108 ILE A O 1
ATOM 866 N N . LEU A 1 109 ? 4.959 -11.353 -2.477 1.00 94.69 109 LEU A N 1
ATOM 867 C CA . LEU A 1 109 ? 4.979 -9.905 -2.706 1.00 94.69 109 LEU A CA 1
ATOM 868 C C . LEU A 1 109 ? 6.366 -9.302 -2.453 1.00 94.69 109 LEU A C 1
ATOM 870 O O . LEU A 1 109 ? 6.824 -8.474 -3.237 1.00 94.69 109 LEU A O 1
ATOM 874 N N . GLN A 1 110 ? 7.048 -9.738 -1.391 1.00 95.12 110 GLN A N 1
ATOM 875 C CA . GLN A 1 110 ? 8.409 -9.301 -1.099 1.00 95.12 110 GLN A CA 1
ATOM 876 C C . GLN A 1 110 ? 9.396 -9.746 -2.190 1.00 95.12 110 GLN A C 1
ATOM 878 O O . GLN A 1 110 ? 10.205 -8.947 -2.643 1.00 95.12 110 GLN A O 1
ATOM 883 N N . GLU A 1 111 ? 9.353 -11.009 -2.610 1.00 92.12 111 GLU A N 1
ATOM 884 C CA . GLU A 1 111 ? 10.308 -11.553 -3.584 1.00 92.12 111 GLU A CA 1
ATOM 885 C C . GLU A 1 111 ? 10.101 -10.994 -4.994 1.00 92.12 111 GLU A C 1
ATOM 887 O O . GLU A 1 111 ? 11.075 -10.750 -5.702 1.00 92.12 111 GLU A O 1
ATOM 892 N N . VAL A 1 112 ? 8.847 -10.783 -5.394 1.00 89.88 112 VAL A N 1
ATOM 893 C CA . VAL A 1 112 ? 8.495 -10.463 -6.782 1.00 89.88 112 VAL A CA 1
ATOM 894 C C . VAL A 1 112 ? 8.390 -8.958 -7.018 1.00 89.88 112 VAL A C 1
ATOM 896 O O . VAL A 1 112 ? 8.804 -8.466 -8.065 1.00 89.88 112 VAL A O 1
ATOM 899 N N . LEU A 1 113 ? 7.841 -8.206 -6.058 1.00 89.31 113 LEU A N 1
ATOM 900 C CA . LEU A 1 113 ? 7.534 -6.787 -6.256 1.00 89.31 113 LEU A CA 1
ATOM 901 C C . LEU A 1 113 ? 8.505 -5.841 -5.537 1.00 89.31 113 LEU A C 1
ATOM 903 O O . LEU A 1 113 ? 8.603 -4.684 -5.934 1.00 89.31 113 LEU A O 1
ATOM 907 N N . PHE A 1 114 ? 9.256 -6.282 -4.519 1.00 93.75 114 PHE A N 1
ATOM 908 C CA . PHE A 1 114 ? 10.106 -5.394 -3.699 1.00 93.75 114 PHE A CA 1
ATOM 909 C C . PHE A 1 114 ? 11.476 -5.048 -4.335 1.00 93.75 114 PHE A C 1
ATOM 911 O O . PHE A 1 114 ? 12.496 -4.880 -3.657 1.00 93.75 114 PHE A O 1
ATOM 918 N N . VAL A 1 115 ? 11.507 -4.904 -5.658 1.00 93.44 115 VAL A N 1
ATOM 919 C CA . VAL A 1 115 ? 12.659 -4.450 -6.459 1.00 93.44 115 VAL A CA 1
ATOM 920 C C . VAL A 1 115 ? 12.828 -2.930 -6.317 1.00 93.44 115 VAL A C 1
ATOM 922 O O . VAL A 1 115 ? 11.838 -2.235 -6.119 1.00 93.44 115 VAL A O 1
ATOM 925 N N . SER A 1 116 ? 14.054 -2.392 -6.370 1.00 93.88 116 SER A N 1
ATOM 926 C CA . SER A 1 116 ? 14.256 -0.933 -6.282 1.00 93.88 116 SER A CA 1
ATOM 927 C C . SER A 1 116 ? 13.864 -0.231 -7.576 1.00 93.88 116 SER A C 1
ATOM 929 O O . SER A 1 116 ? 14.015 -0.783 -8.669 1.00 93.88 116 SER A O 1
ATOM 931 N N . LEU A 1 117 ? 13.444 1.030 -7.480 1.00 93.38 117 LEU A N 1
ATOM 932 C CA . LEU A 1 117 ? 13.169 1.827 -8.677 1.00 93.38 117 LEU A CA 1
ATOM 933 C C . LEU A 1 117 ? 14.419 2.030 -9.557 1.00 93.38 117 LEU A C 1
ATOM 935 O O . LEU A 1 117 ? 14.315 2.109 -10.785 1.00 93.38 117 LEU A O 1
ATOM 939 N N . GLU A 1 118 ? 15.609 2.059 -8.954 1.00 92.81 118 GLU A N 1
ATOM 940 C CA . GLU A 1 118 ? 16.886 2.108 -9.673 1.00 92.81 118 GLU A CA 1
ATOM 941 C C . GLU A 1 118 ? 17.161 0.817 -10.459 1.00 92.81 118 GLU A C 1
ATOM 943 O O . GLU A 1 118 ? 17.568 0.873 -11.624 1.00 92.81 118 GLU A O 1
ATOM 948 N N . GLU A 1 119 ? 16.889 -0.351 -9.871 1.00 93.00 119 GLU A N 1
ATOM 949 C CA . GLU A 1 119 ? 16.999 -1.641 -10.556 1.00 93.00 119 GLU A CA 1
ATOM 950 C C . GLU A 1 119 ? 16.020 -1.735 -11.731 1.00 93.00 119 GLU A C 1
ATOM 952 O O . GLU A 1 119 ? 16.417 -2.174 -12.814 1.00 93.00 119 GLU A O 1
ATOM 957 N N . ILE A 1 120 ? 14.774 -1.277 -11.557 1.00 93.69 120 ILE A N 1
ATOM 958 C CA . ILE A 1 120 ? 13.768 -1.228 -12.631 1.00 93.69 120 ILE A CA 1
ATOM 959 C C . ILE A 1 120 ? 14.261 -0.321 -13.767 1.00 93.69 120 ILE A C 1
ATOM 961 O O . ILE A 1 120 ? 14.356 -0.763 -14.915 1.00 93.69 120 ILE A O 1
ATOM 965 N N . SER A 1 121 ? 14.669 0.912 -13.444 1.00 93.44 121 SER A N 1
ATOM 966 C CA . SER A 1 121 ? 15.208 1.880 -14.414 1.00 93.44 121 SER A CA 1
ATOM 967 C C . SER A 1 121 ? 16.404 1.304 -15.181 1.00 93.44 121 SER A C 1
ATOM 969 O O . SER A 1 121 ? 16.516 1.441 -16.401 1.00 93.44 121 SER A O 1
ATOM 971 N N . SER A 1 122 ? 17.297 0.614 -14.469 1.00 92.56 122 SER A N 1
ATOM 972 C CA . SER A 1 122 ? 18.495 -0.006 -15.034 1.00 92.56 122 SER A CA 1
ATOM 973 C C . SER A 1 122 ? 18.169 -1.175 -15.962 1.00 92.56 122 SER A C 1
ATOM 975 O O . SER A 1 122 ? 18.808 -1.308 -17.009 1.00 92.56 122 SER A O 1
ATOM 977 N N . LYS A 1 123 ? 17.182 -2.015 -15.617 1.00 93.12 123 LYS A N 1
ATOM 978 C CA . LYS A 1 123 ? 16.695 -3.103 -16.481 1.00 93.12 123 LYS A CA 1
ATOM 979 C C . LYS A 1 123 ? 16.115 -2.549 -17.783 1.00 93.12 123 LYS A C 1
ATOM 981 O O . LYS A 1 123 ? 16.517 -3.002 -18.855 1.00 93.12 123 LYS A O 1
ATOM 986 N N . VAL A 1 124 ? 15.259 -1.528 -17.698 1.00 94.19 124 VAL A N 1
ATOM 987 C CA . VAL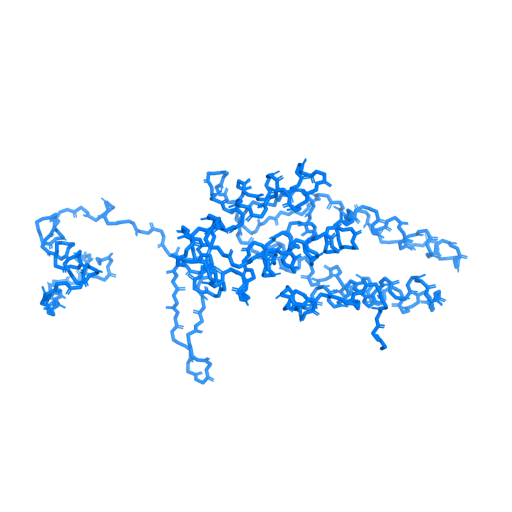 A 1 124 ? 14.661 -0.869 -18.870 1.00 94.19 124 VAL A CA 1
ATOM 988 C C . VAL A 1 124 ? 15.744 -0.255 -19.755 1.00 94.19 124 VAL A C 1
ATOM 990 O O . VAL A 1 124 ? 15.856 -0.608 -20.926 1.00 94.19 124 VAL A O 1
ATOM 993 N N . ASN A 1 125 ? 16.618 0.586 -19.196 1.00 93.12 125 ASN A N 1
ATOM 994 C CA . ASN A 1 125 ? 17.688 1.237 -19.957 1.00 93.12 125 ASN A CA 1
ATOM 995 C C . ASN A 1 125 ? 18.666 0.232 -20.588 1.00 93.12 125 ASN A C 1
ATOM 997 O O . ASN A 1 125 ? 19.166 0.459 -21.691 1.00 93.12 125 ASN A O 1
ATOM 1001 N N . ARG A 1 126 ? 18.941 -0.898 -19.924 1.00 92.62 126 ARG A N 1
ATOM 1002 C CA . ARG A 1 126 ? 19.742 -1.988 -20.501 1.00 92.62 126 ARG A CA 1
ATOM 1003 C C . ARG A 1 126 ? 19.036 -2.623 -21.697 1.00 92.62 126 ARG A C 1
ATOM 1005 O O . ARG A 1 126 ? 19.687 -2.844 -22.715 1.00 92.62 126 ARG A O 1
ATOM 1012 N N . CYS A 1 127 ? 17.738 -2.890 -21.584 1.00 92.50 127 CYS A N 1
ATOM 1013 C CA . CYS A 1 127 ? 16.941 -3.451 -22.671 1.00 92.50 127 CYS A CA 1
ATOM 1014 C C . CYS A 1 127 ? 16.893 -2.503 -23.883 1.00 92.50 127 CYS A C 1
ATOM 1016 O O . CYS A 1 127 ? 17.140 -2.926 -25.010 1.00 92.50 127 CYS A O 1
ATOM 1018 N N . LEU A 1 128 ? 16.695 -1.201 -23.660 1.00 91.75 128 LEU A N 1
ATOM 1019 C CA . LEU A 1 128 ? 16.696 -0.196 -24.731 1.00 91.75 128 LEU A CA 1
ATOM 1020 C C . LEU A 1 128 ? 18.052 -0.106 -25.447 1.00 91.75 128 LEU A C 1
ATOM 1022 O O . LEU A 1 128 ? 18.105 -0.090 -26.677 1.00 91.75 128 LEU A O 1
ATOM 1026 N N . LYS A 1 129 ? 19.160 -0.146 -24.694 1.00 91.31 129 LYS A N 1
ATOM 1027 C CA . LYS A 1 129 ? 20.515 -0.189 -25.270 1.00 91.31 129 LYS A CA 1
ATOM 1028 C C . LYS A 1 129 ? 20.747 -1.427 -26.136 1.00 91.31 129 LYS A C 1
ATOM 1030 O O . LYS A 1 129 ? 21.387 -1.318 -27.177 1.00 91.31 129 LYS A O 1
ATOM 1035 N N . GLN A 1 130 ? 20.229 -2.590 -25.734 1.00 91.19 130 GLN A N 1
ATOM 1036 C CA . GLN A 1 130 ? 20.324 -3.824 -26.530 1.00 91.19 130 GLN A CA 1
ATOM 1037 C C . GLN A 1 130 ? 19.582 -3.717 -27.869 1.00 91.19 130 GLN A C 1
ATOM 1039 O O . GLN A 1 130 ? 19.999 -4.336 -28.842 1.00 91.19 130 GLN A O 1
ATOM 1044 N N . HIS A 1 131 ? 18.542 -2.886 -27.934 1.00 89.56 131 HIS A N 1
ATOM 1045 C CA . HIS A 1 131 ? 17.805 -2.577 -29.159 1.00 89.56 131 HIS A CA 1
ATOM 1046 C C . HIS A 1 131 ? 18.403 -1.408 -29.964 1.00 89.56 131 HIS A C 1
ATOM 1048 O O . HIS A 1 131 ? 17.801 -0.957 -30.934 1.00 89.56 131 HIS A O 1
ATOM 1054 N N . GLY A 1 132 ? 19.581 -0.899 -29.582 1.00 88.00 132 GLY A N 1
ATOM 1055 C CA . GLY A 1 132 ? 20.256 0.190 -30.292 1.00 88.00 132 GLY A CA 1
ATOM 1056 C C . GLY A 1 132 ? 19.665 1.579 -30.042 1.00 88.00 132 GLY A C 1
ATOM 1057 O O . GLY A 1 132 ? 20.019 2.524 -30.746 1.00 88.00 132 GLY A O 1
ATOM 1058 N N . ILE A 1 133 ? 18.792 1.737 -29.041 1.00 87.88 133 ILE A N 1
ATOM 1059 C CA . ILE A 1 133 ? 18.240 3.045 -28.678 1.00 87.88 133 ILE A CA 1
ATOM 1060 C C . ILE A 1 133 ? 19.255 3.799 -27.811 1.00 87.88 133 ILE A C 1
ATOM 1062 O O . ILE A 1 133 ? 19.620 3.368 -26.718 1.00 87.88 133 ILE A O 1
ATOM 1066 N N . GLY A 1 134 ? 19.736 4.930 -28.337 1.00 76.25 134 GLY A N 1
ATOM 1067 C CA . GLY A 1 134 ? 20.783 5.750 -27.716 1.00 76.25 134 GLY A CA 1
ATOM 1068 C C . GLY A 1 134 ? 20.299 6.702 -26.618 1.00 76.25 134 GLY A C 1
ATOM 1069 O O . GLY A 1 134 ? 21.122 7.239 -25.880 1.00 76.25 134 GLY A O 1
ATOM 1070 N N . PHE A 1 135 ? 18.986 6.905 -26.493 1.00 76.62 135 PHE A N 1
ATOM 1071 C CA . PHE A 1 135 ? 18.377 7.651 -25.393 1.00 76.62 135 PHE A CA 1
ATOM 1072 C C . PHE A 1 135 ? 17.712 6.686 -24.406 1.00 76.62 135 PHE A C 1
ATOM 1074 O O . PHE A 1 135 ? 17.220 5.625 -24.780 1.00 76.62 135 PHE A O 1
ATOM 1081 N N . GLY A 1 136 ? 17.730 7.046 -23.128 1.00 81.12 136 GLY A N 1
ATOM 1082 C CA . GLY A 1 136 ? 17.122 6.264 -22.060 1.00 81.12 136 GLY A CA 1
ATOM 1083 C C . GLY A 1 136 ? 16.267 7.145 -21.169 1.00 81.12 136 GLY A C 1
ATOM 1084 O O . GLY A 1 136 ? 16.225 8.366 -21.325 1.00 81.12 136 GLY A O 1
ATOM 1085 N N . PHE A 1 137 ? 15.606 6.517 -20.212 1.00 84.62 137 PHE A N 1
ATOM 1086 C CA . PHE A 1 137 ? 14.890 7.242 -19.178 1.00 84.62 137 PHE A CA 1
ATOM 1087 C C . PHE A 1 137 ? 15.857 7.712 -18.087 1.00 84.62 137 PHE A C 1
ATOM 1089 O O . PHE A 1 137 ? 16.834 7.008 -17.793 1.00 84.62 137 PHE A O 1
ATOM 1096 N N . PRO A 1 138 ? 15.593 8.872 -17.459 1.00 83.12 138 PRO A N 1
ATOM 1097 C CA . PRO A 1 138 ? 16.370 9.313 -16.311 1.00 83.12 138 PRO A CA 1
ATOM 1098 C C . PRO A 1 138 ? 16.270 8.283 -15.180 1.00 83.12 138 PRO A C 1
ATOM 1100 O O . PRO A 1 138 ? 15.192 7.767 -14.883 1.00 83.12 138 PRO A O 1
ATOM 1103 N N . CYS A 1 139 ? 17.400 7.990 -14.537 1.00 79.19 139 CYS A N 1
ATOM 1104 C CA . CYS A 1 139 ? 17.409 7.213 -13.302 1.00 79.19 139 CYS A CA 1
ATOM 1105 C C . CYS A 1 139 ? 16.904 8.116 -12.175 1.00 79.19 139 CYS A C 1
ATOM 1107 O O . CYS A 1 139 ? 17.622 9.000 -11.718 1.00 79.19 139 CYS A O 1
ATOM 1109 N N . VAL A 1 140 ? 15.648 7.921 -11.777 1.00 77.00 140 VAL A N 1
ATOM 1110 C CA . VAL A 1 140 ? 14.954 8.802 -10.825 1.00 77.00 140 VAL A CA 1
ATOM 1111 C C . VAL A 1 140 ? 15.126 8.385 -9.361 1.00 77.00 140 VAL A C 1
ATOM 1113 O O . VAL A 1 140 ? 15.033 9.246 -8.491 1.00 77.00 140 VAL A O 1
ATOM 1116 N N . GLY A 1 141 ? 15.471 7.120 -9.087 1.00 77.00 141 GLY A N 1
ATOM 1117 C CA . GLY A 1 141 ? 15.855 6.625 -7.755 1.00 77.00 141 GLY A CA 1
ATOM 1118 C C . GLY A 1 141 ? 14.966 7.147 -6.617 1.00 77.00 141 GLY A C 1
ATOM 1119 O O . GLY A 1 141 ? 13.739 7.099 -6.710 1.00 77.00 141 GLY A O 1
ATOM 1120 N N . ASP A 1 142 ? 15.607 7.707 -5.591 1.00 80.94 142 ASP A N 1
ATOM 1121 C CA . ASP A 1 142 ? 14.966 8.257 -4.385 1.00 80.94 142 ASP A CA 1
ATOM 1122 C C . ASP A 1 142 ? 14.687 9.771 -4.494 1.00 80.94 142 ASP A C 1
ATOM 1124 O O . ASP A 1 142 ? 14.530 10.460 -3.489 1.00 80.94 142 ASP A O 1
ATOM 1128 N N . SER A 1 143 ? 14.662 10.325 -5.710 1.00 84.44 143 SER A N 1
ATOM 1129 C CA . SER A 1 143 ? 14.650 11.785 -5.922 1.00 84.44 143 SER A CA 1
ATOM 1130 C C . SER A 1 143 ? 13.271 12.437 -5.770 1.00 84.44 143 SER A C 1
ATOM 1132 O O . SER A 1 143 ? 13.160 13.653 -5.914 1.00 84.44 143 SER A O 1
ATOM 1134 N N . PHE A 1 144 ? 12.224 11.649 -5.527 1.00 89.56 144 PHE A N 1
ATOM 1135 C CA . PHE A 1 144 ? 10.854 12.145 -5.399 1.00 89.56 144 PHE A CA 1
ATOM 1136 C C . PHE A 1 144 ? 10.590 12.752 -4.028 1.00 89.56 144 PHE A C 1
ATOM 1138 O O . PHE A 1 144 ? 11.177 12.336 -3.026 1.00 89.56 144 PHE A O 1
ATOM 1145 N N . GLN A 1 145 ? 9.667 13.710 -3.979 1.00 90.00 145 GLN A N 1
ATOM 1146 C CA . GLN A 1 145 ? 9.253 14.345 -2.734 1.00 90.00 145 GLN A CA 1
ATOM 1147 C C . GLN A 1 145 ? 7.729 14.326 -2.591 1.00 90.00 145 GLN A C 1
ATOM 1149 O O . GLN A 1 145 ? 7.013 14.488 -3.570 1.00 90.00 145 GLN A O 1
ATOM 1154 N N . PRO A 1 146 ? 7.203 14.103 -1.378 1.00 90.00 146 PRO A N 1
ATOM 1155 C CA . PRO A 1 146 ? 5.769 14.163 -1.131 1.00 90.00 146 PRO A CA 1
ATOM 1156 C C . PRO A 1 146 ? 5.276 15.615 -1.152 1.00 90.00 146 PRO A C 1
ATOM 1158 O O . PRO A 1 146 ? 6.024 16.537 -0.823 1.00 90.00 146 PRO A O 1
ATOM 1161 N N . LEU A 1 147 ? 3.981 15.808 -1.429 1.00 86.62 147 LEU A N 1
ATOM 1162 C CA . LEU A 1 147 ? 3.341 17.132 -1.481 1.00 86.62 147 LEU A CA 1
ATOM 1163 C C . LEU A 1 147 ? 3.571 17.941 -0.199 1.00 86.62 147 LEU A C 1
ATOM 1165 O O . LEU A 1 147 ? 3.745 19.159 -0.225 1.00 86.62 147 LEU A O 1
ATOM 1169 N N . CYS A 1 148 ? 3.523 17.251 0.937 1.00 82.00 148 CYS A N 1
ATOM 1170 C CA . CYS A 1 148 ? 3.816 17.793 2.253 1.00 82.00 148 CYS A CA 1
ATOM 1171 C C . CYS A 1 148 ? 4.573 16.728 3.059 1.00 82.00 148 CYS A C 1
ATOM 1173 O O . CYS A 1 148 ? 4.127 15.573 3.084 1.00 82.00 148 CYS A O 1
ATOM 1175 N N . PRO A 1 149 ? 5.675 17.091 3.742 1.00 77.12 149 PRO A N 1
ATOM 1176 C CA . PRO A 1 149 ? 6.419 16.151 4.567 1.00 77.12 149 PRO A CA 1
ATOM 1177 C C . PRO A 1 149 ? 5.543 15.618 5.707 1.00 77.12 149 PRO A C 1
ATOM 1179 O O . PRO A 1 149 ? 4.860 16.374 6.400 1.00 77.12 149 PRO A O 1
ATOM 1182 N N . GLY A 1 150 ? 5.558 14.298 5.877 1.00 76.69 150 GLY A N 1
ATOM 1183 C CA . GLY A 1 150 ? 4.878 13.605 6.965 1.00 76.69 150 GLY A CA 1
ATOM 1184 C C . GLY A 1 150 ? 5.639 13.664 8.287 1.00 76.69 150 GLY A C 1
ATOM 1185 O O . GLY A 1 150 ? 6.768 14.148 8.375 1.00 76.69 150 GLY A O 1
ATOM 1186 N N . SER A 1 151 ? 5.016 13.124 9.335 1.00 77.50 151 SER A N 1
ATOM 1187 C CA . SER A 1 151 ? 5.675 12.951 10.628 1.00 77.50 151 SER A CA 1
ATOM 1188 C C . SER A 1 151 ? 6.402 11.610 10.695 1.00 77.50 151 SER A C 1
ATOM 1190 O O . SER A 1 151 ? 5.798 10.557 10.509 1.00 77.50 151 SER A O 1
ATOM 1192 N N . ASP A 1 152 ? 7.673 11.622 11.096 1.00 72.88 152 ASP A N 1
ATOM 1193 C CA . ASP A 1 152 ? 8.428 10.396 11.395 1.00 72.88 152 ASP A CA 1
ATOM 1194 C C . ASP A 1 152 ? 7.849 9.590 12.572 1.00 72.88 152 ASP A C 1
ATOM 1196 O O . ASP A 1 152 ? 8.166 8.409 12.746 1.00 72.88 152 ASP A O 1
ATOM 1200 N N . SER A 1 153 ? 7.009 10.216 13.401 1.00 73.31 153 SER A N 1
ATOM 1201 C CA . SER A 1 153 ? 6.344 9.550 14.521 1.00 73.31 153 SER A CA 1
ATOM 1202 C C . SER A 1 153 ? 5.120 8.723 14.110 1.00 73.31 153 SER A C 1
ATOM 1204 O O . SER A 1 153 ? 4.636 7.945 14.943 1.00 73.31 153 SER A O 1
ATOM 1206 N N . ASP A 1 154 ? 4.664 8.849 12.860 1.00 84.94 154 ASP A N 1
ATOM 1207 C CA . ASP A 1 154 ? 3.519 8.133 12.297 1.00 84.94 154 ASP A CA 1
ATOM 1208 C C . ASP A 1 154 ? 3.714 6.605 12.396 1.00 84.94 154 ASP A C 1
ATOM 1210 O O . ASP A 1 154 ? 4.788 6.060 12.106 1.00 84.94 154 ASP A O 1
ATOM 1214 N N . SER A 1 155 ? 2.673 5.903 12.857 1.00 88.62 155 SER A N 1
ATOM 1215 C CA . SER A 1 155 ? 2.657 4.443 12.997 1.00 88.62 155 SER A CA 1
ATOM 1216 C C . SER A 1 155 ? 2.924 3.743 11.660 1.00 88.62 155 SER A C 1
ATOM 1218 O O . SER A 1 155 ? 3.653 2.747 11.630 1.00 88.62 155 SER A O 1
ATOM 1220 N N . LEU A 1 156 ? 2.419 4.300 10.556 1.00 90.81 156 LEU A N 1
ATOM 1221 C CA . LEU A 1 156 ? 2.635 3.805 9.201 1.00 90.81 156 LEU A CA 1
ATOM 1222 C C . LEU A 1 156 ? 4.113 3.901 8.805 1.00 90.81 156 LEU A C 1
ATOM 1224 O O . LEU A 1 156 ? 4.699 2.918 8.350 1.00 90.81 156 LEU A O 1
ATOM 1228 N N . VAL A 1 157 ? 4.748 5.054 9.043 1.00 92.69 157 VAL A N 1
ATOM 1229 C CA . VAL A 1 157 ? 6.170 5.285 8.723 1.00 92.69 157 VAL A CA 1
ATOM 1230 C C . VAL A 1 157 ? 7.071 4.329 9.506 1.00 92.69 157 VAL A C 1
ATOM 1232 O O . VAL A 1 157 ? 8.011 3.761 8.946 1.00 92.69 157 VAL A O 1
ATOM 1235 N N . LYS A 1 158 ? 6.768 4.086 10.785 1.00 93.56 158 LYS A N 1
ATOM 1236 C CA . LYS A 1 158 ? 7.518 3.132 11.620 1.00 93.56 158 LYS A CA 1
ATOM 1237 C C . LYS A 1 158 ? 7.477 1.713 11.056 1.00 93.56 158 LYS A C 1
ATOM 1239 O O . LYS A 1 158 ? 8.514 1.057 10.976 1.00 93.56 158 LYS A O 1
ATOM 1244 N N . ILE A 1 159 ? 6.305 1.240 10.637 1.00 95.38 159 ILE A N 1
ATOM 1245 C CA . ILE A 1 159 ? 6.168 -0.115 10.084 1.00 95.38 159 ILE A CA 1
ATOM 1246 C C . ILE A 1 159 ? 6.823 -0.218 8.718 1.00 95.38 159 ILE A C 1
ATOM 1248 O O . ILE A 1 159 ? 7.515 -1.203 8.472 1.00 95.38 159 ILE A O 1
ATOM 1252 N N . LYS A 1 160 ? 6.690 0.802 7.864 1.00 95.88 160 LYS A N 1
ATOM 1253 C CA . LYS A 1 160 ? 7.427 0.865 6.597 1.00 95.88 160 LYS A CA 1
ATOM 1254 C C . LYS A 1 160 ? 8.931 0.730 6.815 1.00 95.88 160 LYS A C 1
ATOM 1256 O O . LYS A 1 160 ? 9.561 -0.094 6.164 1.00 95.88 160 LYS A O 1
ATOM 1261 N N . LYS A 1 161 ? 9.509 1.470 7.770 1.00 95.62 161 LYS A N 1
ATOM 1262 C CA . LYS A 1 161 ? 10.944 1.367 8.102 1.00 95.62 161 LYS A CA 1
ATOM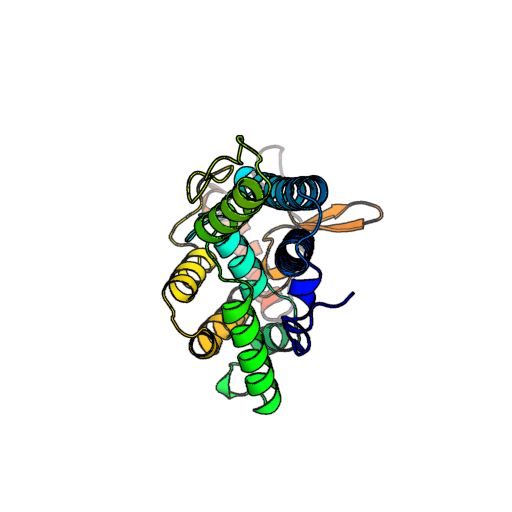 1263 C C . LYS A 1 161 ? 11.319 -0.056 8.541 1.00 95.62 161 LYS A C 1
ATOM 1265 O O . LYS A 1 161 ? 12.345 -0.575 8.109 1.00 95.62 161 LYS A O 1
ATOM 1270 N N . HIS A 1 162 ? 10.470 -0.718 9.331 1.00 95.88 162 HIS A N 1
ATOM 1271 C CA . HIS A 1 162 ? 10.674 -2.119 9.711 1.00 95.88 162 HIS A CA 1
ATOM 1272 C C . HIS A 1 162 ? 10.569 -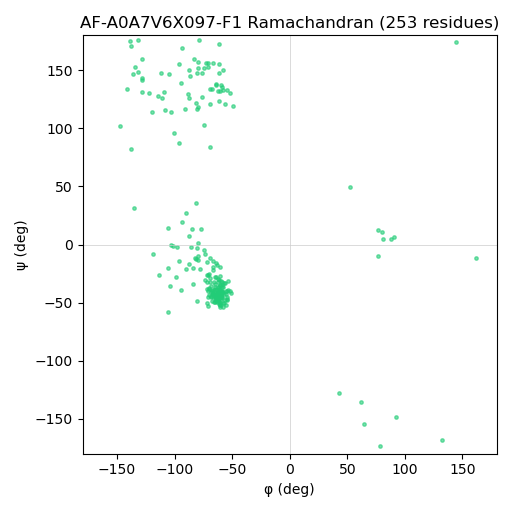3.098 8.535 1.00 95.88 162 HIS A C 1
ATOM 1274 O O . HIS A 1 162 ? 11.388 -4.010 8.446 1.00 95.88 162 HIS A O 1
ATOM 1280 N N . LEU A 1 163 ? 9.591 -2.930 7.642 1.00 96.69 163 LEU A N 1
ATOM 1281 C CA . LEU A 1 163 ? 9.450 -3.764 6.447 1.00 96.69 163 LEU A CA 1
ATOM 1282 C C . LEU A 1 163 ? 10.637 -3.575 5.501 1.00 96.69 163 LEU A C 1
ATOM 1284 O O . LEU A 1 163 ? 11.205 -4.565 5.049 1.00 96.69 163 LEU A O 1
ATOM 1288 N N . ALA A 1 164 ? 11.052 -2.332 5.252 1.00 95.69 164 ALA A N 1
ATOM 1289 C CA . ALA A 1 164 ? 12.179 -2.017 4.380 1.00 95.69 164 ALA A CA 1
ATOM 1290 C C . ALA A 1 164 ? 13.504 -2.611 4.883 1.00 95.69 164 ALA A C 1
ATOM 1292 O O . ALA A 1 164 ? 14.313 -3.070 4.083 1.00 95.69 164 ALA A O 1
ATOM 1293 N N . ALA A 1 165 ? 13.714 -2.645 6.203 1.00 95.75 165 ALA A N 1
ATOM 1294 C CA . ALA A 1 165 ? 14.905 -3.235 6.813 1.00 95.75 165 ALA A CA 1
ATOM 1295 C C . ALA A 1 165 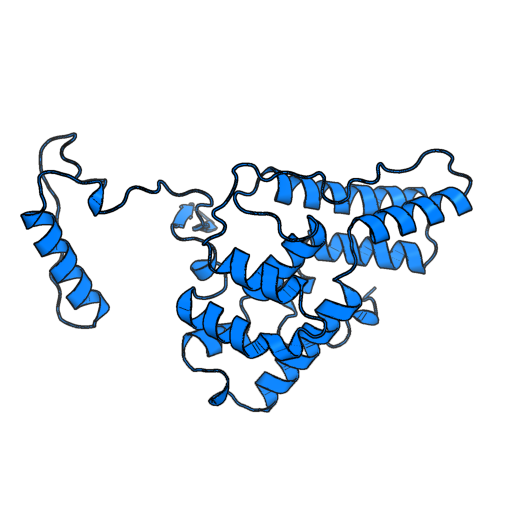? 14.834 -4.767 6.972 1.00 95.75 165 ALA A C 1
ATOM 1297 O O . ALA A 1 165 ? 15.835 -5.394 7.320 1.00 95.75 165 ALA A O 1
ATOM 1298 N N . SER A 1 166 ? 13.663 -5.382 6.774 1.00 96.62 166 SER A N 1
ATOM 1299 C CA . SER A 1 166 ? 13.469 -6.805 7.046 1.00 96.62 166 SER A CA 1
ATOM 1300 C C . SER A 1 166 ? 13.833 -7.675 5.836 1.00 96.62 166 SER A C 1
ATOM 1302 O O . SER A 1 166 ? 13.239 -7.515 4.767 1.00 96.62 166 SER A O 1
ATOM 1304 N N . PRO A 1 167 ? 14.719 -8.679 5.993 1.00 94.94 167 PRO A N 1
ATOM 1305 C CA . PRO A 1 167 ? 15.025 -9.632 4.924 1.00 94.94 167 PRO A CA 1
ATOM 1306 C C . PRO A 1 167 ? 13.877 -10.622 4.667 1.00 94.94 167 PRO A C 1
ATOM 1308 O O . PRO A 1 167 ? 13.850 -11.302 3.640 1.00 94.94 167 PRO A O 1
ATOM 1311 N N . ASP A 1 168 ? 12.921 -10.725 5.594 1.00 96.44 168 ASP A N 1
ATOM 1312 C CA . ASP A 1 168 ? 11.809 -11.665 5.516 1.00 96.44 168 ASP A CA 1
ATOM 1313 C C . ASP A 1 168 ? 10.543 -11.093 6.163 1.00 96.44 168 ASP A C 1
ATOM 1315 O O . ASP A 1 168 ? 10.355 -11.119 7.385 1.00 96.44 168 ASP A O 1
ATOM 1319 N N . TRP A 1 169 ? 9.622 -10.628 5.324 1.00 97.19 169 TRP A N 1
ATOM 1320 C CA . TRP A 1 169 ? 8.363 -10.036 5.768 1.00 97.19 169 TRP A CA 1
ATOM 1321 C C . TRP A 1 169 ? 7.441 -11.020 6.501 1.00 97.19 169 TRP A C 1
ATOM 1323 O O . TRP A 1 169 ? 6.565 -10.593 7.255 1.00 97.19 169 TRP A O 1
ATOM 1333 N N . ARG A 1 170 ? 7.665 -12.340 6.400 1.00 97.19 170 ARG A N 1
ATOM 1334 C CA . ARG A 1 170 ? 6.914 -13.336 7.192 1.00 97.19 170 ARG A CA 1
ATOM 1335 C C . ARG A 1 170 ? 7.102 -13.137 8.696 1.00 97.19 170 ARG A C 1
ATOM 1337 O O . ARG A 1 170 ? 6.226 -13.521 9.476 1.00 97.19 170 ARG A O 1
ATOM 1344 N N . GLN A 1 171 ? 8.233 -12.559 9.102 1.00 96.25 171 GLN A N 1
ATOM 1345 C CA . GLN A 1 171 ? 8.545 -12.236 10.496 1.00 96.25 171 GLN A CA 1
ATOM 1346 C C . GLN A 1 171 ? 7.825 -10.962 10.963 1.00 96.25 171 GLN A C 1
ATOM 1348 O O . GLN A 1 171 ? 7.570 -10.790 12.152 1.00 96.25 171 GLN A O 1
ATOM 1353 N N . CYS A 1 172 ? 7.410 -10.110 10.025 1.00 97.00 172 CYS A N 1
ATOM 1354 C CA . CYS A 1 172 ? 6.703 -8.860 10.290 1.00 97.00 172 CYS A CA 1
ATOM 1355 C C . CYS A 1 172 ? 5.184 -9.045 10.438 1.00 97.00 172 CYS A C 1
ATOM 1357 O O . CYS A 1 172 ? 4.484 -8.087 10.751 1.00 97.00 172 CYS A O 1
ATOM 1359 N N . LEU A 1 173 ? 4.650 -10.261 10.270 1.00 96.56 173 LEU A N 1
ATOM 1360 C CA . LEU A 1 173 ? 3.202 -10.499 10.298 1.00 96.56 173 LEU A CA 1
ATOM 1361 C C . LEU A 1 173 ? 2.542 -10.065 11.619 1.00 96.56 173 LEU A C 1
ATOM 1363 O O . LEU A 1 173 ? 1.417 -9.576 11.61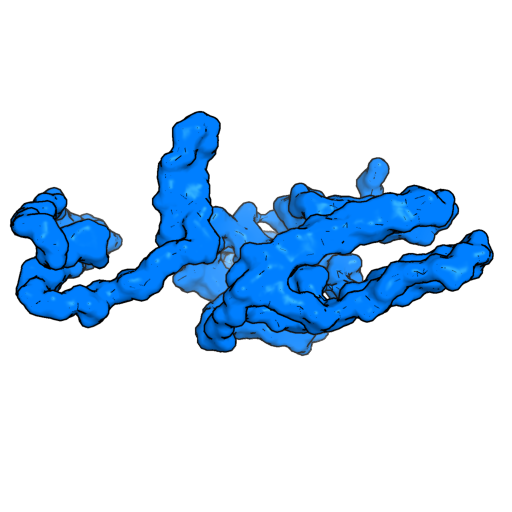6 1.00 96.56 173 LEU A O 1
ATOM 1367 N N . ASN A 1 174 ? 3.241 -10.209 12.749 1.00 96.88 174 ASN A N 1
ATOM 1368 C CA . ASN A 1 174 ? 2.727 -9.740 14.037 1.00 96.88 174 ASN A CA 1
ATOM 1369 C C . ASN A 1 174 ? 2.652 -8.207 14.109 1.00 96.88 174 ASN A C 1
ATOM 1371 O O . ASN A 1 174 ? 1.708 -7.674 14.680 1.00 96.88 174 ASN A O 1
ATOM 1375 N N . LEU A 1 175 ? 3.615 -7.507 13.499 1.00 96.56 175 LEU A N 1
ATOM 1376 C CA . LEU A 1 175 ? 3.599 -6.044 13.407 1.00 96.56 175 LEU A CA 1
ATOM 1377 C C . LEU A 1 175 ? 2.435 -5.566 12.534 1.00 96.56 175 LEU A C 1
ATOM 1379 O O . LEU A 1 175 ? 1.731 -4.640 12.922 1.00 96.56 175 LEU A O 1
ATOM 1383 N N . LEU A 1 176 ? 2.191 -6.233 11.401 1.00 96.88 176 LEU A N 1
ATOM 1384 C CA . LEU A 1 176 ? 1.050 -5.935 10.529 1.00 96.88 176 LEU A CA 1
ATOM 1385 C C . LEU A 1 176 ? -0.289 -6.178 11.237 1.00 96.88 176 LEU A C 1
ATOM 1387 O O . LEU A 1 176 ? -1.198 -5.359 11.136 1.00 96.88 176 LEU A O 1
ATOM 1391 N N . ALA A 1 177 ? -0.403 -7.274 11.994 1.00 96.88 177 ALA A N 1
ATOM 1392 C CA . ALA A 1 177 ? -1.604 -7.558 12.772 1.00 96.88 177 ALA A CA 1
ATOM 1393 C C . ALA A 1 177 ? -1.854 -6.494 13.856 1.00 96.88 177 ALA A C 1
ATOM 1395 O O . ALA A 1 177 ? -2.979 -6.022 13.993 1.00 96.88 177 ALA A O 1
ATOM 1396 N N . GLU A 1 178 ? -0.822 -6.080 14.601 1.00 96.19 178 GLU A N 1
ATOM 1397 C CA . GLU A 1 178 ? -0.986 -5.051 15.638 1.00 96.19 178 GLU A CA 1
ATOM 1398 C C . GLU A 1 178 ? -1.278 -3.670 15.038 1.00 96.19 178 GLU A C 1
ATOM 1400 O O . GLU A 1 178 ? -2.045 -2.898 15.613 1.00 96.19 178 GLU A O 1
ATOM 1405 N N . TYR A 1 179 ? -0.735 -3.367 13.856 1.00 95.06 179 TYR A N 1
ATOM 1406 C CA . TYR A 1 179 ? -1.097 -2.155 13.126 1.00 95.06 179 TYR A CA 1
ATOM 1407 C C . TYR A 1 179 ? -2.578 -2.123 12.782 1.00 95.06 179 TYR A C 1
ATOM 1409 O O . TYR A 1 179 ? -3.250 -1.160 13.142 1.00 95.06 179 TYR A O 1
ATOM 1417 N N . ALA A 1 180 ? -3.089 -3.189 12.158 1.00 94.94 180 ALA A N 1
ATOM 1418 C CA . ALA A 1 180 ? -4.505 -3.303 11.829 1.00 94.94 180 ALA A CA 1
ATOM 1419 C C . ALA A 1 180 ? -5.378 -3.223 13.092 1.00 94.94 180 ALA A C 1
ATOM 1421 O O . ALA A 1 180 ? -6.418 -2.577 13.092 1.00 94.94 180 ALA A O 1
ATOM 1422 N N . ARG A 1 181 ? -4.921 -3.794 14.213 1.00 93.69 181 ARG A N 1
ATOM 1423 C CA . ARG A 1 181 ? -5.621 -3.714 15.504 1.00 93.69 181 ARG A CA 1
ATOM 1424 C C . ARG A 1 181 ? -5.711 -2.301 16.079 1.00 93.69 181 ARG A C 1
ATOM 1426 O O . ARG A 1 181 ? -6.671 -1.985 16.773 1.00 93.69 181 ARG A O 1
ATOM 1433 N N . THR A 1 182 ? -4.695 -1.475 15.846 1.00 92.00 182 THR A N 1
ATOM 1434 C CA . THR A 1 182 ? -4.581 -0.139 16.452 1.00 92.00 182 THR A CA 1
ATOM 1435 C C . THR A 1 182 ? -5.043 0.988 15.534 1.00 92.00 182 THR A C 1
ATOM 1437 O O . THR A 1 182 ? -5.501 2.009 16.036 1.00 92.00 182 THR A O 1
ATOM 1440 N N . ASN A 1 183 ? -4.951 0.806 14.215 1.00 90.44 183 ASN A N 1
ATOM 1441 C CA . ASN A 1 183 ? -5.247 1.833 13.210 1.00 90.44 183 ASN A CA 1
ATOM 1442 C C . ASN A 1 183 ? -6.401 1.428 12.272 1.00 90.44 183 ASN A C 1
ATOM 1444 O O . ASN A 1 183 ? -6.857 2.255 11.493 1.00 90.44 183 ASN A O 1
ATOM 1448 N N . GLY A 1 184 ? -6.887 0.183 12.341 1.00 90.88 184 GLY A N 1
ATOM 1449 C CA . GLY A 1 184 ? -7.860 -0.367 11.395 1.00 90.88 184 GLY A CA 1
ATOM 1450 C C . GLY A 1 184 ? -7.226 -0.798 10.069 1.00 90.88 184 GLY A C 1
ATOM 1451 O O . GLY A 1 184 ? -6.004 -0.788 9.901 1.00 90.88 184 GLY A O 1
ATOM 1452 N N . CYS A 1 185 ? -8.060 -1.187 9.105 1.00 89.31 185 CYS A N 1
ATOM 1453 C CA . CYS A 1 185 ? -7.626 -1.506 7.741 1.00 89.31 185 CYS A CA 1
ATOM 1454 C C . CYS A 1 185 ? -8.574 -0.937 6.670 1.00 89.31 185 CYS A C 1
ATOM 1456 O O . CYS A 1 185 ? -9.643 -0.404 6.979 1.00 89.31 185 CYS A O 1
ATOM 1458 N N . GLY A 1 186 ? -8.166 -1.016 5.399 1.00 87.56 186 GLY A N 1
ATOM 1459 C CA . GLY A 1 186 ? -8.967 -0.518 4.278 1.00 87.56 186 GLY A CA 1
ATOM 1460 C C . GLY A 1 186 ? -9.176 0.993 4.296 1.00 87.56 186 GLY A C 1
ATOM 1461 O O . GLY A 1 186 ? -8.365 1.734 4.846 1.00 87.56 186 GLY A O 1
ATOM 1462 N N . GLU A 1 187 ? -10.260 1.469 3.682 1.00 85.06 187 GLU A N 1
ATOM 1463 C CA . GLU A 1 187 ? -10.531 2.912 3.587 1.00 85.06 187 GLU A CA 1
ATOM 1464 C C . GLU A 1 187 ? -10.654 3.573 4.966 1.00 85.06 187 GLU A C 1
ATOM 1466 O O . GLU A 1 187 ? -10.098 4.650 5.173 1.00 85.06 187 GLU A O 1
ATOM 1471 N N . PHE A 1 188 ? -11.295 2.899 5.926 1.00 84.19 188 PHE A N 1
ATOM 1472 C CA . PHE A 1 188 ? -11.488 3.394 7.295 1.00 84.19 188 PHE A CA 1
ATOM 1473 C C . PHE A 1 188 ? -10.205 3.448 8.128 1.00 84.19 188 PHE A C 1
ATOM 1475 O O . PHE A 1 188 ? -10.121 4.278 9.026 1.00 84.19 188 PHE A O 1
ATOM 1482 N N . GLY A 1 189 ? -9.201 2.624 7.815 1.00 84.00 189 GLY A N 1
ATOM 1483 C CA . GLY A 1 189 ? -7.866 2.752 8.407 1.00 84.00 189 GLY A CA 1
ATOM 1484 C C . GLY A 1 189 ? -6.968 3.773 7.697 1.00 84.00 189 GLY A C 1
ATOM 1485 O O . GLY A 1 189 ? -5.998 4.252 8.275 1.00 84.00 189 GLY A O 1
ATOM 1486 N N . ARG A 1 190 ? -7.274 4.119 6.437 1.00 84.50 190 ARG A N 1
ATOM 1487 C CA . ARG A 1 19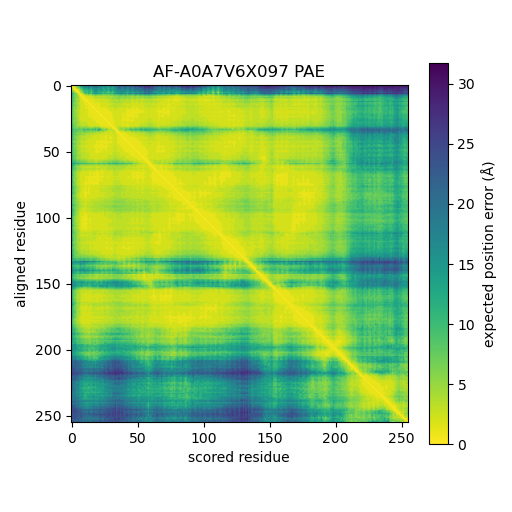0 ? -6.479 5.060 5.625 1.00 84.50 190 ARG A CA 1
ATOM 1488 C C . ARG A 1 190 ? -6.813 6.520 5.876 1.00 84.50 190 ARG A C 1
ATOM 1490 O O . ARG A 1 190 ? -5.932 7.368 5.758 1.00 84.50 190 ARG A O 1
ATOM 1497 N N . TYR A 1 191 ? -8.076 6.823 6.158 1.00 84.12 191 TYR A N 1
ATOM 1498 C CA . TYR A 1 191 ? -8.551 8.196 6.274 1.00 84.12 191 TYR A CA 1
ATOM 1499 C C . TYR A 1 191 ? -9.162 8.451 7.644 1.00 84.12 191 TYR A C 1
ATOM 1501 O O . TYR A 1 191 ? -10.046 7.728 8.092 1.00 84.12 191 TYR A O 1
ATOM 1509 N N . LEU A 1 192 ? -8.729 9.542 8.276 1.00 79.25 192 LEU A N 1
ATOM 1510 C CA . LEU A 1 192 ? -9.297 10.010 9.540 1.00 79.25 192 LEU A CA 1
ATOM 1511 C C . LEU A 1 192 ? -10.686 10.640 9.354 1.00 79.25 192 LEU A C 1
ATOM 1513 O O . LEU A 1 192 ? -11.519 10.597 10.255 1.00 79.25 192 LEU A O 1
ATOM 1517 N N . ALA A 1 193 ? -10.933 11.242 8.189 1.00 84.00 193 ALA A N 1
ATOM 1518 C CA . ALA A 1 193 ? -12.172 11.943 7.888 1.00 84.00 193 ALA A CA 1
ATOM 1519 C C . ALA A 1 193 ? -12.739 11.514 6.536 1.00 84.00 193 ALA A C 1
ATOM 1521 O O . ALA A 1 193 ? -12.004 11.227 5.589 1.00 84.00 193 ALA A O 1
ATOM 1522 N N . PHE A 1 194 ? -14.067 11.533 6.445 1.00 90.06 194 PHE A N 1
ATOM 1523 C CA . PHE A 1 194 ? -14.817 11.185 5.246 1.00 90.06 194 PHE A CA 1
ATOM 1524 C C . PHE A 1 194 ? -15.805 12.292 4.915 1.00 90.06 194 PHE A C 1
ATOM 1526 O O . PHE A 1 194 ? -16.424 12.881 5.801 1.00 90.06 194 PHE A O 1
ATOM 1533 N N . ARG A 1 195 ? -15.994 12.539 3.622 1.00 90.19 195 ARG A N 1
ATOM 1534 C CA . ARG A 1 195 ? -17.073 13.378 3.101 1.00 90.19 195 ARG A CA 1
ATOM 1535 C C . ARG A 1 195 ? -18.068 12.526 2.332 1.00 90.19 195 ARG A C 1
ATOM 1537 O O . ARG A 1 195 ? -17.685 11.564 1.670 1.00 90.19 195 ARG A O 1
ATOM 1544 N N . TRP A 1 196 ? -19.338 12.907 2.371 1.00 92.12 196 TRP A N 1
ATOM 1545 C CA . TRP A 1 196 ? -20.350 12.290 1.521 1.00 92.12 196 TRP A CA 1
ATOM 1546 C C . TRP A 1 196 ? -20.312 12.904 0.119 1.00 92.12 196 TRP A C 1
ATOM 1548 O O . TRP A 1 196 ? -20.487 14.112 -0.040 1.00 92.12 196 TRP A O 1
ATOM 1558 N N . VAL A 1 197 ? -20.091 12.078 -0.902 1.00 93.31 197 VAL A N 1
ATOM 1559 C CA . VAL A 1 197 ? -20.117 12.472 -2.312 1.00 93.31 197 VAL A CA 1
ATOM 1560 C C . VAL A 1 197 ? -21.373 11.883 -2.963 1.00 93.31 197 VAL A C 1
ATOM 1562 O O . VAL A 1 197 ? -21.487 10.656 -3.061 1.00 93.31 197 VAL A O 1
ATOM 1565 N N . PRO A 1 198 ? -22.323 12.718 -3.433 1.00 93.31 198 PRO A N 1
ATOM 1566 C CA . PRO A 1 198 ? -23.530 12.239 -4.101 1.00 93.31 198 PRO A CA 1
ATOM 1567 C C . PRO A 1 198 ? -23.211 11.262 -5.242 1.00 93.31 198 PRO A C 1
ATOM 1569 O O . PRO A 1 198 ? -22.342 11.525 -6.070 1.00 93.31 198 PRO A O 1
ATOM 1572 N N . GLY A 1 199 ? -23.888 10.111 -5.259 1.00 92.88 199 GLY A N 1
ATOM 1573 C CA . GLY A 1 199 ? -23.689 9.054 -6.259 1.00 92.88 199 GLY A CA 1
ATOM 1574 C C . GLY A 1 199 ? -22.436 8.184 -6.078 1.00 92.88 199 GLY A C 1
ATOM 1575 O O . GLY A 1 199 ? -22.338 7.158 -6.743 1.00 92.88 199 GLY A O 1
ATOM 1576 N N . LYS A 1 200 ? -21.504 8.543 -5.181 1.00 88.31 200 LYS A N 1
ATOM 1577 C CA . LYS A 1 200 ? -20.307 7.737 -4.860 1.00 88.31 200 LYS A CA 1
ATOM 1578 C C . LYS A 1 200 ? -20.298 7.190 -3.429 1.00 88.31 200 LYS A C 1
ATOM 1580 O O . LYS A 1 200 ? -19.698 6.150 -3.198 1.00 88.31 200 LYS A O 1
ATOM 1585 N N . GLY A 1 201 ? -20.977 7.852 -2.491 1.00 91.88 201 GLY A N 1
ATOM 1586 C CA . GLY A 1 201 ? -20.994 7.472 -1.077 1.00 91.88 201 GLY A CA 1
ATOM 1587 C C . GLY A 1 201 ? -19.912 8.187 -0.265 1.00 91.88 201 GLY A C 1
ATOM 1588 O O . GLY A 1 201 ? -19.581 9.339 -0.553 1.00 91.88 201 GLY A O 1
ATOM 1589 N N . LEU A 1 202 ? -19.389 7.533 0.774 1.00 90.69 202 LEU A N 1
ATOM 1590 C CA . LEU A 1 202 ? -18.295 8.079 1.582 1.00 90.69 202 LEU A CA 1
ATOM 1591 C C . LEU A 1 202 ? -16.999 8.113 0.765 1.00 90.69 202 LEU A C 1
ATOM 1593 O O . LEU A 1 202 ? -16.643 7.139 0.116 1.00 90.69 202 LEU A O 1
ATOM 1597 N N . ALA A 1 203 ? -16.291 9.236 0.814 1.00 88.00 203 ALA A N 1
ATOM 1598 C CA . ALA A 1 203 ? -14.971 9.396 0.222 1.00 88.00 203 ALA A CA 1
ATOM 1599 C C . ALA A 1 203 ? -14.010 9.956 1.271 1.00 88.00 203 ALA A C 1
ATOM 1601 O O . ALA A 1 203 ? -14.328 10.945 1.937 1.00 88.00 203 ALA A O 1
ATOM 1602 N N . GLY A 1 204 ? -12.839 9.337 1.400 1.00 87.44 204 GLY A N 1
ATOM 1603 C CA . GLY A 1 204 ? -11.798 9.775 2.324 1.00 87.44 204 GLY A CA 1
ATOM 1604 C C . GLY A 1 204 ? -11.275 11.181 2.025 1.00 87.44 204 GLY A C 1
ATOM 1605 O O . GLY A 1 204 ? -11.216 11.617 0.871 1.00 87.44 204 GLY A O 1
ATOM 1606 N N . VAL A 1 205 ? -10.889 11.895 3.078 1.00 84.06 205 VAL A N 1
ATOM 1607 C CA . VAL A 1 205 ? -10.222 13.200 3.013 1.00 84.06 205 VAL A CA 1
ATOM 1608 C C . VAL A 1 205 ? -8.738 12.984 3.303 1.00 84.06 205 VAL A C 1
ATOM 1610 O O . VAL A 1 205 ? -8.376 12.587 4.406 1.00 84.06 205 VAL A O 1
ATOM 1613 N N . SER A 1 206 ? -7.877 13.227 2.310 1.00 75.12 206 SER A N 1
ATOM 1614 C CA . SER A 1 206 ? -6.429 12.966 2.396 1.00 75.12 206 SER A CA 1
ATOM 1615 C C . SER A 1 206 ? -5.681 13.899 3.349 1.00 75.12 206 SER A C 1
ATOM 1617 O O . SER A 1 206 ? -4.666 13.507 3.912 1.00 75.12 206 SER A O 1
ATOM 1619 N N . SER A 1 207 ? -6.171 15.125 3.531 1.00 71.81 207 SER A N 1
ATOM 1620 C CA . SER A 1 207 ? -5.593 16.113 4.441 1.00 71.81 207 SER A CA 1
ATOM 1621 C C . SER A 1 207 ? -6.723 16.815 5.199 1.00 71.81 207 SER A C 1
ATOM 1623 O O . SER A 1 207 ? -7.225 17.846 4.747 1.00 71.81 207 SER A O 1
ATOM 1625 N N . PRO A 1 208 ? -7.232 16.202 6.284 1.00 74.12 208 PRO A N 1
ATOM 1626 C CA . PRO A 1 208 ? -8.190 16.863 7.157 1.00 74.12 208 PRO A CA 1
ATOM 1627 C C . PRO A 1 208 ? -7.504 17.974 7.959 1.00 74.12 208 PRO A C 1
ATOM 1629 O O . PRO A 1 208 ? -6.307 17.904 8.238 1.00 74.12 208 PRO A O 1
ATOM 1632 N N . ASP A 1 209 ? -8.278 18.988 8.340 1.00 70.38 209 ASP A N 1
ATOM 1633 C CA . ASP A 1 209 ? -7.813 20.068 9.211 1.00 70.38 209 ASP A CA 1
ATOM 1634 C C . ASP A 1 209 ? -7.396 19.486 10.580 1.00 70.38 209 ASP A C 1
ATOM 1636 O O . ASP A 1 209 ? -8.210 18.799 11.207 1.00 70.38 209 ASP A O 1
ATOM 1640 N N . PRO A 1 210 ? -6.149 19.692 11.048 1.00 66.75 210 PRO A N 1
ATOM 1641 C CA . PRO A 1 210 ? -5.633 19.045 12.251 1.00 66.75 210 PRO A CA 1
ATOM 1642 C C . PRO A 1 210 ? -6.144 19.651 13.565 1.00 66.75 210 PRO A C 1
ATOM 1644 O O . PRO A 1 210 ? -5.554 19.352 14.603 1.00 66.75 210 PRO A O 1
ATOM 1647 N N . VAL A 1 211 ? -7.189 20.494 13.550 1.00 70.69 211 VAL A N 1
ATOM 1648 C CA . VAL A 1 211 ? -7.747 21.117 14.763 1.00 70.69 211 VAL A CA 1
ATOM 1649 C C . VAL A 1 211 ? -7.988 20.059 15.831 1.00 70.69 211 VAL A C 1
ATOM 1651 O O . VAL A 1 211 ? -8.780 19.130 15.656 1.00 70.69 211 VAL A O 1
ATOM 1654 N N . LYS A 1 212 ? -7.318 20.217 16.968 1.00 71.69 212 LYS A N 1
ATOM 1655 C CA . LYS A 1 212 ? -7.521 19.356 18.120 1.00 71.69 212 LYS A CA 1
ATOM 1656 C C . LYS A 1 212 ? -8.495 19.998 19.090 1.00 71.69 212 LYS A C 1
ATOM 1658 O O . LYS A 1 212 ? -8.585 21.215 19.216 1.00 71.69 212 LYS A O 1
ATOM 1663 N N . LEU A 1 213 ? -9.146 19.154 19.888 1.00 69.81 213 LEU A N 1
ATOM 1664 C CA . LEU A 1 213 ? -9.994 19.594 20.999 1.00 69.81 213 LEU A CA 1
ATOM 1665 C C . LEU A 1 213 ? -9.260 20.535 21.969 1.00 69.81 213 LEU A C 1
ATOM 1667 O O . LEU A 1 213 ? -9.901 21.400 22.556 1.00 69.81 213 LEU A O 1
ATOM 1671 N N . GLU A 1 214 ? -7.942 20.378 22.140 1.00 71.94 214 GLU A N 1
ATOM 1672 C CA . GLU A 1 214 ? -7.099 21.235 22.989 1.00 71.94 214 GLU A CA 1
ATOM 1673 C C . GLU A 1 214 ? -6.881 22.647 22.423 1.00 71.94 214 GLU A C 1
ATOM 1675 O O . GLU A 1 214 ? -6.742 23.586 23.204 1.00 71.94 214 GLU A O 1
ATOM 1680 N N . ASP A 1 215 ? -6.957 22.819 21.100 1.00 73.69 215 ASP A N 1
ATOM 1681 C CA . ASP A 1 215 ? -6.811 24.120 20.427 1.00 73.69 215 ASP A CA 1
ATOM 1682 C C . ASP A 1 215 ? -8.054 25.013 20.614 1.00 73.69 215 ASP A C 1
ATOM 1684 O O . ASP A 1 215 ? -8.069 26.198 20.272 1.00 73.69 215 ASP A O 1
ATOM 1688 N N . LEU A 1 216 ? -9.117 24.443 21.182 1.00 72.38 216 LEU A N 1
ATOM 1689 C CA . LEU A 1 216 ? -10.407 25.075 21.396 1.00 72.38 216 LEU A CA 1
ATOM 1690 C C . LEU A 1 216 ? -10.503 25.629 22.823 1.00 72.38 216 LEU A C 1
ATOM 1692 O O . LEU A 1 216 ? -10.960 24.962 23.752 1.00 72.38 216 LEU A O 1
ATOM 1696 N N . ILE A 1 217 ? -10.035 26.866 22.979 1.00 70.69 217 ILE A N 1
ATOM 1697 C CA . ILE A 1 217 ? -9.911 27.572 24.262 1.00 70.69 217 ILE A CA 1
ATOM 1698 C C . ILE A 1 217 ? -11.235 28.286 24.608 1.00 70.69 217 ILE A C 1
ATOM 1700 O O . ILE A 1 217 ? -11.866 28.871 23.724 1.00 70.69 217 ILE A O 1
ATOM 1704 N N . ARG A 1 218 ? -11.596 28.343 25.902 1.00 70.44 218 ARG A N 1
ATOM 1705 C CA . ARG A 1 218 ? -12.693 29.131 26.527 1.00 70.44 218 ARG A CA 1
ATOM 1706 C C . ARG A 1 218 ? -14.083 28.481 26.645 1.00 70.44 218 ARG A C 1
ATOM 1708 O O . ARG A 1 218 ? -15.016 29.171 27.057 1.00 70.44 218 ARG A O 1
ATOM 1715 N N . TYR A 1 219 ? -14.260 27.200 26.324 1.00 77.94 219 TYR A N 1
ATOM 1716 C CA . TYR A 1 219 ? -15.516 26.469 26.602 1.00 77.94 219 TYR A CA 1
ATOM 1717 C C . TYR A 1 219 ? -15.271 25.069 27.193 1.00 77.94 219 TYR A C 1
ATOM 1719 O O . TYR A 1 219 ? -16.036 24.127 26.991 1.00 77.94 219 TYR A O 1
ATOM 1727 N N . GLU A 1 220 ? -14.189 24.926 27.958 1.00 79.69 220 GLU A N 1
ATOM 1728 C CA . GLU A 1 220 ? -13.680 23.658 28.488 1.00 79.69 220 GLU A CA 1
ATOM 1729 C C . GLU A 1 220 ? -14.758 22.857 29.223 1.00 79.69 220 GLU A C 1
ATOM 1731 O O . GLU A 1 220 ? -14.867 21.652 29.017 1.00 79.69 220 GLU A O 1
ATOM 1736 N N . ARG A 1 221 ? -15.616 23.530 29.998 1.00 82.94 221 ARG A N 1
ATOM 1737 C CA . ARG A 1 221 ? -16.717 22.880 30.717 1.00 82.94 221 ARG A CA 1
ATOM 1738 C C . ARG A 1 221 ? -17.739 22.245 29.766 1.00 82.94 221 ARG A C 1
ATOM 1740 O O . ARG A 1 221 ? -18.088 21.083 29.937 1.00 82.94 221 ARG A O 1
ATOM 1747 N N . GLN A 1 222 ? -18.217 22.981 28.761 1.00 83.56 222 GLN A N 1
ATOM 1748 C CA . GLN A 1 222 ? -19.159 22.442 27.773 1.00 83.56 222 GLN A CA 1
ATOM 1749 C C . GLN A 1 222 ? -18.501 21.324 26.956 1.00 83.56 222 GLN A C 1
ATOM 1751 O O . GLN A 1 222 ? -19.120 20.293 26.700 1.00 83.56 222 GLN A O 1
ATOM 1756 N N . ARG A 1 223 ? -17.222 21.494 26.598 1.00 83.44 223 ARG A N 1
ATOM 1757 C CA . ARG A 1 223 ? -16.423 20.475 25.907 1.00 83.44 223 ARG A CA 1
ATOM 1758 C C . ARG A 1 223 ? -16.339 19.185 26.720 1.00 83.44 223 ARG A C 1
ATOM 1760 O O . ARG A 1 223 ? -16.524 18.106 26.170 1.00 83.44 223 ARG A O 1
ATOM 1767 N N . GLU A 1 224 ? -16.073 19.280 28.019 1.00 87.69 224 GLU A N 1
ATOM 1768 C CA . GLU A 1 224 ? -15.981 18.127 28.917 1.00 87.69 224 GLU A CA 1
ATOM 1769 C C . GLU A 1 224 ? -17.300 17.357 29.012 1.00 87.69 224 GLU A C 1
ATOM 1771 O O . GLU A 1 224 ? -17.279 16.127 28.979 1.00 87.69 224 GLU A O 1
ATOM 1776 N N . GLU A 1 225 ? -18.440 18.053 29.055 1.00 89.19 225 GLU A N 1
ATOM 1777 C CA . GLU A 1 225 ? -19.765 17.421 29.039 1.00 89.19 225 GLU A CA 1
ATOM 1778 C C . GLU A 1 225 ? -19.992 16.626 27.740 1.00 89.19 225 GLU A C 1
ATOM 1780 O O . GLU A 1 225 ? -20.414 15.465 27.785 1.00 89.19 225 GLU A O 1
ATOM 1785 N N . VAL A 1 226 ? -19.635 17.201 26.584 1.00 89.31 226 VAL A N 1
ATOM 1786 C CA . VAL A 1 226 ? -19.710 16.512 25.283 1.00 89.31 226 VAL A CA 1
ATOM 1787 C C . VAL A 1 226 ? -18.769 15.311 25.242 1.00 89.31 226 VAL A C 1
ATOM 1789 O O . VAL A 1 226 ? -19.194 14.211 24.894 1.00 89.31 226 VAL A O 1
ATOM 1792 N N . VAL A 1 227 ? -17.508 15.479 25.651 1.00 89.19 227 VAL A N 1
ATOM 1793 C CA . VAL A 1 227 ? -16.507 14.401 25.678 1.00 89.19 227 VAL A CA 1
ATOM 1794 C C . VAL A 1 227 ? -16.949 13.263 26.600 1.00 89.19 227 VAL A C 1
ATOM 1796 O O . VAL A 1 227 ? -16.815 12.093 26.239 1.00 89.19 227 VAL A O 1
ATOM 1799 N N . ALA A 1 228 ? -17.500 13.574 27.775 1.00 91.88 228 ALA A N 1
ATOM 1800 C CA . ALA A 1 228 ? -18.010 12.574 28.705 1.00 91.88 228 ALA A CA 1
ATOM 1801 C C . ALA A 1 228 ? -19.202 11.807 28.113 1.00 91.88 228 ALA A C 1
ATOM 1803 O O . ALA A 1 228 ? -19.226 10.574 28.173 1.00 91.88 228 ALA A O 1
ATOM 1804 N N . ASN A 1 229 ? -20.154 12.510 27.494 1.00 92.75 229 ASN A N 1
ATOM 1805 C CA . ASN A 1 229 ? -21.305 11.901 26.832 1.00 92.75 229 ASN A CA 1
ATOM 1806 C C . ASN A 1 229 ? -20.886 10.992 25.663 1.00 92.75 229 ASN A C 1
ATOM 1808 O O . ASN A 1 229 ? -21.327 9.845 25.580 1.00 92.75 229 ASN A O 1
ATOM 1812 N N . THR A 1 230 ? -19.970 11.457 24.811 1.00 90.56 230 THR A N 1
ATOM 1813 C CA . THR A 1 230 ? -19.433 10.679 23.687 1.00 90.56 230 THR A CA 1
ATOM 1814 C C . THR A 1 230 ? -18.632 9.471 24.168 1.00 90.56 230 THR A C 1
ATOM 1816 O O . THR A 1 230 ? -18.778 8.382 23.620 1.00 90.56 230 THR A O 1
ATOM 1819 N N . ARG A 1 231 ? -17.841 9.596 25.244 1.00 92.81 231 ARG A N 1
ATOM 1820 C CA . ARG A 1 231 ? -17.130 8.452 25.839 1.00 92.81 231 ARG A CA 1
ATOM 1821 C C . ARG A 1 231 ? -18.105 7.381 26.329 1.00 92.81 231 ARG A C 1
ATOM 1823 O O . ARG A 1 231 ? -17.851 6.200 26.107 1.00 92.81 231 ARG A O 1
ATOM 1830 N N . ARG A 1 232 ? -19.226 7.778 26.944 1.00 94.38 232 ARG A N 1
ATOM 1831 C CA . ARG A 1 232 ? -20.293 6.840 27.329 1.00 94.38 232 ARG A CA 1
ATOM 1832 C C . ARG A 1 232 ? -20.892 6.143 26.110 1.00 94.38 232 ARG A C 1
ATOM 1834 O O . ARG A 1 232 ? -20.997 4.920 26.133 1.00 94.38 232 ARG A O 1
ATOM 1841 N N . PHE A 1 233 ? -21.204 6.896 25.054 1.00 93.00 233 PHE A N 1
ATOM 1842 C CA . PHE A 1 233 ? -21.726 6.345 23.801 1.00 93.00 233 PHE A CA 1
ATOM 1843 C C . PHE A 1 233 ? -20.785 5.293 23.196 1.00 93.00 233 PHE A C 1
ATOM 1845 O O . PHE A 1 233 ? -21.205 4.173 22.924 1.00 93.00 233 PHE A O 1
ATOM 1852 N N . VAL A 1 234 ? -19.494 5.618 23.060 1.00 91.56 234 VAL A N 1
ATOM 1853 C CA . VAL A 1 234 ? -18.468 4.713 22.504 1.00 91.56 234 VAL A CA 1
ATOM 1854 C C . VAL A 1 234 ? -18.295 3.448 23.353 1.00 91.56 234 VAL A C 1
ATOM 1856 O O . VAL A 1 234 ? -18.020 2.377 22.823 1.00 91.56 234 VAL A O 1
ATOM 1859 N N . GLN A 1 235 ? -18.490 3.546 24.668 1.00 91.81 235 GLN A N 1
ATOM 1860 C CA . GLN A 1 235 ? -18.454 2.404 25.586 1.00 91.81 235 GLN A CA 1
ATOM 1861 C C . GLN A 1 235 ? -19.754 1.574 25.594 1.00 91.81 235 GLN A C 1
ATOM 1863 O O . GLN A 1 235 ? -19.848 0.610 26.350 1.00 91.81 235 GLN A O 1
ATOM 1868 N N . GLY A 1 236 ? -20.755 1.929 24.780 1.00 91.12 236 GLY A N 1
ATOM 1869 C CA . GLY A 1 236 ? -22.044 1.233 24.703 1.00 91.12 236 GLY A CA 1
ATOM 1870 C C . GLY A 1 236 ? -23.032 1.597 25.816 1.00 91.12 236 GLY A C 1
ATOM 1871 O O . GLY A 1 236 ? -24.062 0.941 25.963 1.00 91.12 236 GLY A O 1
ATOM 1872 N N . TYR A 1 237 ? -22.746 2.632 26.610 1.00 94.31 237 TYR A N 1
ATOM 1873 C CA . TYR A 1 237 ? -23.677 3.142 27.614 1.00 94.31 237 TYR A CA 1
ATOM 1874 C C . TYR A 1 237 ? -24.702 4.104 26.991 1.00 94.31 237 TYR A C 1
ATOM 1876 O O . TYR A 1 237 ? -24.429 4.709 25.952 1.00 94.31 237 TYR A O 1
ATOM 1884 N N . PRO A 1 238 ? -25.856 4.332 27.654 1.00 92.31 238 PRO A N 1
ATOM 1885 C CA . PRO A 1 238 ? -26.781 5.386 27.254 1.00 92.31 238 PRO A CA 1
ATOM 1886 C C . PRO A 1 238 ? -26.078 6.745 27.183 1.00 92.31 238 PRO A C 1
ATOM 1888 O O . PRO A 1 238 ? -25.376 7.140 28.120 1.00 92.31 238 PRO A O 1
ATOM 1891 N N . ALA A 1 239 ? -26.308 7.459 26.089 1.00 94.12 239 ALA A N 1
ATOM 1892 C CA . ALA A 1 239 ? -25.792 8.795 25.839 1.00 94.12 239 ALA A CA 1
ATOM 1893 C C . ALA A 1 239 ? -26.912 9.688 25.299 1.00 94.12 239 ALA A C 1
ATOM 1895 O O . ALA A 1 239 ? -27.874 9.211 24.698 1.00 94.12 239 ALA A O 1
ATOM 1896 N N . ASN A 1 240 ? -26.788 10.987 25.538 1.00 93.25 240 ASN A N 1
ATOM 1897 C CA . ASN A 1 240 ? -27.747 11.989 25.101 1.00 93.25 240 ASN A CA 1
ATOM 1898 C C . ASN A 1 240 ? -27.416 12.476 23.687 1.00 93.25 240 ASN A C 1
ATOM 1900 O O . ASN A 1 240 ? -26.247 12.559 23.309 1.00 93.25 240 ASN A O 1
ATOM 1904 N N . ASN A 1 241 ? -28.440 12.878 22.935 1.00 90.19 241 ASN A N 1
ATOM 1905 C CA . ASN A 1 241 ? -28.239 13.682 21.731 1.00 90.19 241 ASN A CA 1
ATOM 1906 C C . ASN A 1 241 ? -27.718 15.068 22.139 1.00 90.19 241 ASN A C 1
ATOM 1908 O O . ASN A 1 241 ? -28.250 15.678 23.067 1.00 90.19 241 ASN A O 1
ATOM 1912 N N . VAL A 1 242 ? -26.688 15.561 21.451 1.00 88.75 242 VAL A N 1
ATOM 1913 C CA . VAL A 1 242 ? -26.041 16.845 21.755 1.00 88.75 242 VAL A CA 1
ATOM 1914 C C . VAL A 1 242 ? -26.378 17.858 20.663 1.00 88.75 242 VAL A C 1
ATOM 1916 O O . VAL A 1 242 ? -26.213 17.570 19.480 1.00 88.75 242 VAL A O 1
ATOM 1919 N N . LEU A 1 243 ? -26.815 19.057 21.059 1.00 86.12 243 LEU A N 1
ATOM 1920 C CA . LEU A 1 243 ? -26.976 20.215 20.178 1.00 86.12 243 LEU A CA 1
ATOM 1921 C C . LEU A 1 243 ? -26.077 21.352 20.675 1.00 86.12 243 LEU A C 1
ATOM 1923 O O . LEU A 1 243 ? -26.316 21.907 21.746 1.00 86.12 243 LEU A O 1
ATOM 1927 N N . LEU A 1 244 ? -25.066 21.718 19.885 1.00 82.50 244 LEU A N 1
ATOM 1928 C CA . LEU A 1 244 ? -24.203 22.867 20.164 1.00 82.50 244 LEU A CA 1
ATOM 1929 C C . LEU A 1 244 ? -24.780 24.124 19.501 1.00 82.50 244 LEU A C 1
ATOM 1931 O O . LEU A 1 244 ? -24.864 24.206 18.276 1.00 82.50 244 LEU A O 1
ATOM 1935 N N . TYR A 1 245 ? -25.163 25.120 20.302 1.00 85.25 245 TYR A N 1
ATOM 1936 C CA . TYR A 1 245 ? -25.737 26.391 19.838 1.00 85.25 245 TYR A CA 1
ATOM 1937 C C . TYR A 1 245 ? -25.001 27.597 20.446 1.00 85.25 245 TYR A C 1
ATOM 1939 O O . TYR A 1 245 ? -24.286 27.464 21.434 1.00 85.25 245 TYR A O 1
ATOM 1947 N N . GLY A 1 246 ? -25.121 28.772 19.814 1.00 82.25 246 GLY A N 1
ATOM 1948 C CA . GLY A 1 246 ? -24.418 30.001 20.214 1.00 82.25 246 GLY A CA 1
ATOM 1949 C C . GLY A 1 246 ? -23.999 30.875 19.027 1.00 82.25 246 GLY A C 1
ATOM 1950 O O . GLY A 1 246 ? -24.118 30.465 17.869 1.00 82.25 246 GLY A O 1
ATOM 1951 N N . ASP A 1 247 ? -23.459 32.060 19.305 1.00 81.06 247 ASP A N 1
ATOM 1952 C CA . ASP A 1 247 ? -23.143 33.080 18.292 1.00 81.06 247 ASP A CA 1
ATOM 1953 C C . ASP A 1 247 ? -22.108 32.619 17.259 1.00 81.06 247 ASP A C 1
ATOM 1955 O O . ASP A 1 247 ? -21.301 31.720 17.508 1.00 81.06 247 ASP A O 1
ATOM 1959 N N . ARG A 1 248 ? -22.114 33.203 16.058 1.00 78.62 248 ARG A N 1
ATOM 1960 C CA . ARG A 1 248 ? -21.140 32.872 15.003 1.00 78.62 248 ARG A CA 1
ATOM 1961 C C . ARG A 1 248 ? -19.707 33.136 15.500 1.00 78.62 248 ARG A C 1
ATOM 1963 O O . ARG A 1 248 ? -19.446 34.169 16.096 1.00 78.62 248 ARG A O 1
ATOM 1970 N N . GLY A 1 249 ? -18.781 32.208 15.243 1.00 74.00 249 GLY A N 1
ATOM 1971 C CA . GLY A 1 249 ? -17.370 32.344 15.649 1.00 74.00 249 GLY A CA 1
ATOM 1972 C C . GLY A 1 249 ? -17.021 31.824 17.051 1.0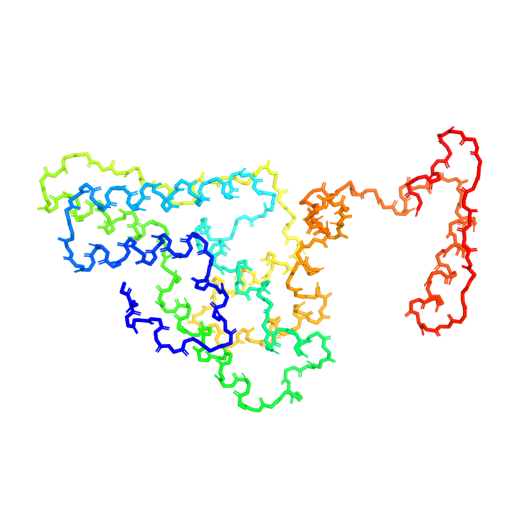0 74.00 249 GLY A C 1
ATOM 1973 O O . GLY A 1 249 ? -15.875 31.932 17.461 1.00 74.00 249 GLY A O 1
ATOM 1974 N N . THR A 1 250 ? -17.964 31.209 17.770 1.00 70.88 250 THR A N 1
ATOM 1975 C CA . THR A 1 250 ? -17.750 30.642 19.122 1.00 70.88 250 THR A CA 1
ATOM 1976 C C . THR A 1 250 ? -17.177 29.215 19.1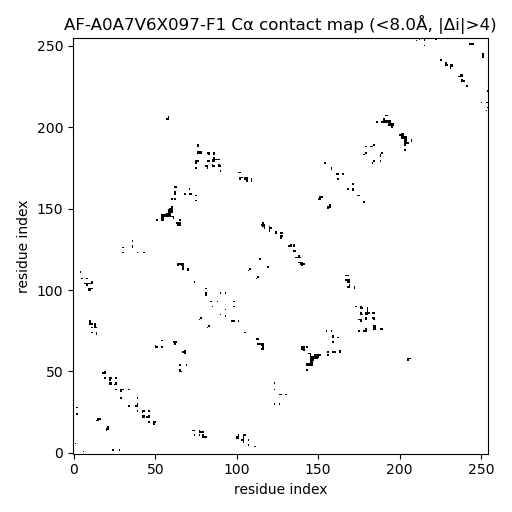45 1.00 70.88 250 THR A C 1
ATOM 1978 O O . THR A 1 250 ? -17.229 28.553 20.173 1.00 70.88 250 THR A O 1
ATOM 1981 N N . GLY A 1 251 ? -16.663 28.700 18.021 1.00 67.75 251 GLY A N 1
ATOM 1982 C CA . GLY A 1 251 ? -16.010 27.379 17.975 1.00 67.75 251 GLY A CA 1
ATOM 1983 C C . GLY A 1 251 ? -16.935 26.155 17.876 1.00 67.75 251 GLY A C 1
ATOM 1984 O O . GLY A 1 251 ? -16.439 25.036 17.843 1.00 67.75 251 GLY A O 1
ATOM 1985 N N . LYS A 1 252 ? -18.259 26.335 17.747 1.00 76.94 252 LYS A N 1
ATOM 1986 C CA . LYS A 1 252 ? -19.243 25.227 17.654 1.00 76.94 252 LYS A CA 1
ATOM 1987 C C . LYS A 1 252 ? -18.978 24.219 16.534 1.00 76.94 252 LYS A C 1
ATOM 1989 O O . LYS A 1 252 ? -19.202 23.040 16.727 1.00 76.94 252 LYS A O 1
ATOM 1994 N N . SER A 1 253 ? -18.564 24.692 15.357 1.00 67.94 253 SER A N 1
ATOM 1995 C CA . SER A 1 253 ? -18.284 23.825 14.199 1.00 67.94 253 SER A CA 1
ATOM 1996 C C . SER A 1 253 ? -16.920 23.144 14.281 1.00 67.94 253 SER A C 1
ATOM 1998 O O . SER A 1 253 ? -16.648 22.251 13.491 1.00 67.94 253 SER A O 1
ATOM 2000 N N . SER A 1 254 ? -16.068 23.601 15.196 1.00 68.12 254 SER A N 1
ATOM 2001 C CA . SER A 1 254 ? -14.740 23.042 15.434 1.00 68.12 254 SER A CA 1
ATOM 2002 C C . SER A 1 254 ? -14.736 22.029 16.585 1.00 68.12 254 SER A C 1
ATOM 2004 O O . SER A 1 254 ? -13.746 21.327 16.740 1.00 68.12 254 SER A O 1
ATOM 2006 N N . THR A 1 255 ? -15.808 21.992 17.393 1.00 59.03 255 THR A N 1
ATOM 2007 C CA . THR A 1 255 ? -16.018 21.061 18.520 1.00 59.03 255 THR A CA 1
ATOM 2008 C C . THR A 1 255 ? -16.544 19.726 18.017 1.00 59.03 255 THR A C 1
ATOM 2010 O O . THR A 1 255 ? -16.081 18.687 18.535 1.00 59.03 255 THR A O 1
#

Sequence (255 aa):
MENPTFMGICIYNNILRDPIVKSYVSLDEALEEKMSPEDICGRYGEFLSQLVHKTELSPGTIVADAWRNHLMDLVIQDENTFTRKAEYIPLNKMSAGLIKLAKHDIRILQEVLFVSLEEISSKVNRCLKQHGIGFGFPCVGDSFQPLCPGSDSDSLVKIKKHLAASPDWRQCLNLLAEYARTNGCGEFGRYLAFRWVPGKGLAGVSSPDPVKLEDLIRYERQREEVVANTRRFVQGYPANNVLLYGDRGTGKSST

Nearest PDB structures (foldseek):
  8bfi-assembly1_A  TM=2.334E-01  e=7.056E+00  Homo sapiens

pLDDT: mean 88.76, std 9.86, range [36.03, 98.0]

Radius of gyration: 22.67 Å; Cα contacts (8 Å, |Δi|>4): 276; chains: 1; bounding box: 49×55×61 Å

Mean predicted aligned error: 7.81 Å

Foldseek 3Di:
DDDVLLVQQDWLCVLCVDPLNVLVVLLVVCLVVLHDLVSNCVSVVSNVVVLQVPAAAAEEAQDFASQLSVLLCSLLFPDGPLLQVLQPDAPVPDDPVSLVSNQVNVQSCCVPRNDFLQVVQVSSQVSCVVVVNPDGDDRCGRVHHYNHYHDCVDLSNVLSNVVVPDPGCSVCSRVSSVSCNVQNHDPSSQAPDWDQDPPPGTDGDSDDDPQDPVVQPDPVVVSVLVVVQVVCVVVVHDHDDDDDDDDPPNCSVVD